Protein AF-A0A6J4NEU4-F1 (afdb_monomer)

Nearest PDB structures (foldseek):
  3juw-assembly1_B  TM=6.033E-01  e=2.379E-01  Bordetella pertussis
  3juw-assembly1_A  TM=6.182E-01  e=2.379E-01  Bordetella pertussis
  3v8h-assembly2_C  TM=3.271E-01  e=5.489E-02  Burkholderia thailandensis E264
  3v8h-assembly1_D  TM=3.197E-01  e=6.203E-02  Burkholderia thailandensis E264
  7of6-assembly1_C  TM=4.669E-01  e=5.710E+00  Homo sapiens

Foldseek 3Di:
DPPVVVVVVVVVVVVVVVVVVPPPVQDKDKDKDFCPPPDPVVVCVVVQWDFDDWDDDVPGGIITMTIHGDDPVVVVVVVVVVVVVVPPPPPPDDPVVVVVQVVVQVVVFVVLQVLLVQLLVVQPDWAWPDWAWGWDDPDPVATETETETETECQPPADDPQNDGDLVSVVVVQLVSLVSSCVSSVFDALDPPDDQKDQDDDRGGAYKYKYWYWYAGPNDIDTSGIIIGDGHHPVPRDD

Secondary structure (DSSP, 8-state):
--SSHHHHHHHHHHHHHHSS------PEEEEEEE--S---HHHHHHTT-EEEEEEEETTEEEEEEEEEE--HHHHHHHHHHHHHHTTS-------HHHHHHHHHHHHHHHHHHHHHHHHHHH--SSEEEEEEEEEEEEETTEEEEEEEEEEE-HHHH-BTTTB--HHHHHHHHHHHHHHHHHHTT-B-SSTT--SEESS----SEEEEEEEEEEEETTEEEEEEEEEEEEB-GGGS--

Sequence (238 aa):
MLKTISVCALILAVFVFTTMAQTAVTHWEYLEVYDNGNTNFNDLGRKGWELAAVISLELNPNRLIFKRPYDAERSRQEAQKTNEQNRQPQIEFVNLDEFEKQSSQKEAEEKAKLRIEQAVKSVKGFSIVSFKPSAWFPNINDRRSGGEIVIDGSKELLKDGNKYRLSEVDKFIRQAANEIYKAAELKPRYANEETFTYHGTGGNGVNIKLSVVVNFKGVVKTLAKGFIQGDWEETQKP

Solvent-accessible surface area (backbone atoms only — not comparable to full-atom values): 13845 Å² total; per-residue (Å²): 142,75,73,71,67,60,55,58,56,52,57,51,52,54,53,59,60,63,66,67,63,61,78,77,69,74,50,67,43,75,47,82,44,70,49,79,85,79,72,67,62,68,60,40,46,74,71,56,41,39,85,72,46,77,48,80,45,102,89,52,65,40,37,36,33,28,34,32,79,62,48,75,66,58,54,51,52,52,53,50,52,50,54,60,64,66,60,57,76,81,77,77,80,75,58,60,72,59,50,51,52,51,50,54,46,51,52,50,33,52,52,51,24,51,50,48,50,52,13,56,69,67,49,75,98,64,49,71,75,47,75,47,67,38,51,52,59,91,44,96,90,44,42,31,34,36,29,43,39,34,31,52,39,36,86,82,48,42,45,97,68,89,39,70,54,70,74,56,51,53,52,50,54,52,51,52,42,52,46,40,40,58,53,52,57,50,37,64,85,45,102,85,53,66,60,59,36,74,75,74,77,95,62,71,34,36,46,32,38,41,34,37,28,34,63,55,96,86,47,77,43,77,78,48,62,31,29,33,51,26,28,48,75,92,70,60,78,132

Mean predicted aligned error: 16.13 Å

pLDDT: mean 81.45, std 17.51, range [35.5, 98.25]

Radius of gyration: 41.93 Å; Cα contacts (8 Å, |Δi|>4): 312; chains: 1; bounding box: 55×88×121 Å

Structure (mmCIF, N/CA/C/O backbone):
data_AF-A0A6J4NEU4-F1
#
_entry.id   AF-A0A6J4NEU4-F1
#
loop_
_atom_site.group_PDB
_atom_site.id
_atom_site.type_symbol
_atom_site.label_atom_id
_atom_site.label_alt_id
_atom_site.label_comp_id
_atom_site.label_asym_id
_atom_site.label_entity_id
_atom_site.label_seq_id
_atom_site.pdbx_PDB_ins_code
_atom_site.Cartn_x
_atom_site.Cartn_y
_atom_site.Cartn_z
_atom_site.occupancy
_atom_site.B_iso_or_equiv
_atom_site.auth_seq_id
_atom_site.auth_comp_id
_atom_site.auth_asym_id
_atom_site.auth_atom_id
_atom_site.pdbx_PDB_model_num
ATOM 1 N N . MET A 1 1 ? 19.662 -64.632 -95.397 1.00 51.09 1 MET A N 1
ATOM 2 C CA . MET A 1 1 ? 18.832 -64.154 -94.268 1.00 51.09 1 MET A CA 1
ATOM 3 C C . MET A 1 1 ? 19.685 -63.689 -93.074 1.00 51.09 1 MET A C 1
ATOM 5 O O . MET A 1 1 ? 19.407 -64.068 -91.950 1.00 51.09 1 MET A O 1
ATOM 9 N N . LEU A 1 2 ? 20.718 -62.858 -93.283 1.00 46.44 2 LEU A N 1
ATOM 10 C CA . LEU A 1 2 ? 21.515 -62.282 -92.176 1.00 46.44 2 LEU A CA 1
ATOM 11 C C . LEU A 1 2 ? 21.560 -60.740 -92.192 1.00 46.44 2 LEU A C 1
ATOM 13 O O . LEU A 1 2 ? 22.076 -60.132 -91.266 1.00 46.44 2 LEU A O 1
ATOM 17 N N . LYS A 1 3 ? 21.004 -60.091 -93.228 1.00 43.78 3 LYS A N 1
ATOM 18 C CA . LYS A 1 3 ? 21.043 -58.625 -93.391 1.00 43.78 3 LYS A CA 1
ATOM 19 C C . LYS A 1 3 ? 19.797 -57.896 -92.872 1.00 43.78 3 LYS A C 1
ATOM 21 O O . LYS A 1 3 ? 19.866 -56.701 -92.625 1.00 43.78 3 LYS A O 1
ATOM 26 N N . THR A 1 4 ? 18.684 -58.592 -92.649 1.00 45.62 4 THR A N 1
ATOM 27 C CA . THR A 1 4 ? 17.421 -57.982 -92.192 1.00 45.62 4 THR A CA 1
ATOM 28 C C . THR A 1 4 ? 17.297 -57.868 -90.670 1.00 45.62 4 THR A C 1
ATOM 30 O O . THR A 1 4 ? 16.596 -56.986 -90.192 1.00 45.62 4 THR A O 1
ATOM 33 N N . ILE A 1 5 ? 18.030 -58.673 -89.892 1.00 47.75 5 ILE A N 1
ATOM 34 C CA . ILE A 1 5 ? 18.018 -58.594 -88.416 1.00 47.75 5 ILE A CA 1
ATOM 35 C C . ILE A 1 5 ? 18.867 -57.409 -87.912 1.00 47.75 5 ILE A C 1
ATOM 37 O O . ILE A 1 5 ? 18.577 -56.825 -86.871 1.00 47.75 5 ILE A O 1
ATOM 41 N N . SER A 1 6 ? 19.862 -56.972 -88.693 1.00 42.69 6 SER A N 1
ATOM 42 C CA . SER A 1 6 ? 20.760 -55.875 -88.309 1.00 42.69 6 SER A CA 1
ATOM 43 C C . SER A 1 6 ? 20.110 -54.485 -88.356 1.00 42.69 6 SER A C 1
ATOM 45 O O . SER A 1 6 ? 20.585 -53.578 -87.678 1.00 42.69 6 SER A O 1
ATOM 47 N N . VAL A 1 7 ? 19.038 -54.294 -89.133 1.00 45.94 7 VAL A N 1
ATOM 48 C CA . VAL A 1 7 ? 18.394 -52.977 -89.301 1.00 45.94 7 VAL A CA 1
ATOM 49 C C . VAL A 1 7 ? 17.356 -52.716 -88.202 1.00 45.94 7 VAL A C 1
ATOM 51 O O . VAL A 1 7 ? 17.264 -51.597 -87.703 1.00 45.94 7 VAL A O 1
ATOM 54 N N . CYS A 1 8 ? 16.645 -53.746 -87.728 1.00 40.66 8 CYS A N 1
ATOM 55 C CA . CYS A 1 8 ? 15.710 -53.601 -86.605 1.00 40.66 8 CYS A CA 1
ATOM 56 C C . CYS A 1 8 ? 16.418 -53.350 -85.262 1.00 40.66 8 CYS A C 1
ATOM 58 O O . CYS A 1 8 ? 15.898 -52.598 -84.441 1.00 40.66 8 CYS A O 1
ATOM 60 N N . ALA A 1 9 ? 17.622 -53.899 -85.052 1.00 44.97 9 ALA A N 1
ATOM 61 C CA . ALA A 1 9 ? 18.418 -53.621 -83.852 1.00 44.97 9 ALA A CA 1
ATOM 62 C C . ALA A 1 9 ? 18.951 -52.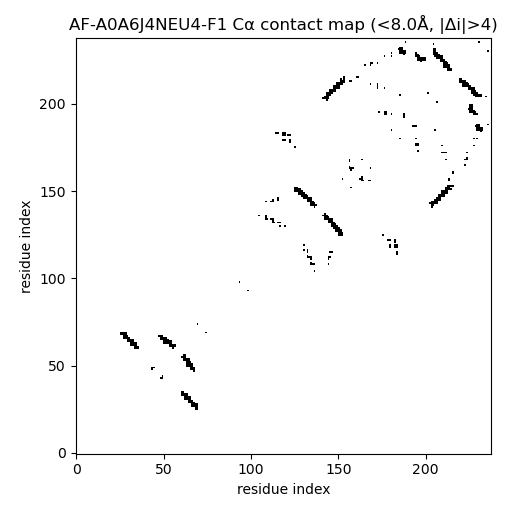174 -83.814 1.00 44.97 9 ALA A C 1
ATOM 64 O O . ALA A 1 9 ? 19.022 -51.570 -82.745 1.00 44.97 9 ALA A O 1
ATOM 65 N N . LEU A 1 10 ? 19.266 -51.586 -84.975 1.00 39.50 10 LEU A N 1
ATOM 66 C CA . LEU A 1 10 ? 19.755 -50.207 -85.058 1.00 39.50 10 LEU A CA 1
ATOM 67 C C . LEU A 1 10 ? 18.630 -49.179 -84.835 1.00 39.50 10 LEU A C 1
ATOM 69 O O . LEU A 1 10 ? 18.848 -48.160 -84.186 1.00 39.50 10 LEU A O 1
ATOM 73 N N . ILE A 1 11 ? 17.411 -49.463 -85.307 1.00 43.00 11 ILE A N 1
ATOM 74 C CA . ILE A 1 11 ? 16.250 -48.577 -85.111 1.00 43.00 11 ILE A CA 1
ATOM 75 C C . ILE A 1 11 ? 15.768 -48.608 -83.649 1.00 43.00 11 ILE A C 1
ATOM 77 O O . ILE A 1 11 ? 15.406 -47.562 -83.111 1.00 43.00 11 ILE A O 1
ATOM 81 N N . LEU A 1 12 ? 15.853 -49.757 -82.960 1.00 37.16 12 LEU A N 1
ATOM 82 C CA . LEU A 1 12 ? 15.580 -49.818 -81.517 1.00 37.16 12 LEU A CA 1
ATOM 83 C C . LEU A 1 12 ? 16.661 -49.107 -80.682 1.00 37.16 12 LEU A C 1
ATOM 85 O O . LEU A 1 12 ? 16.327 -48.437 -79.709 1.00 37.16 12 LEU A O 1
ATOM 89 N N . ALA A 1 13 ? 17.939 -49.182 -81.072 1.00 39.44 13 ALA A N 1
ATOM 90 C CA . ALA A 1 13 ? 19.018 -48.480 -80.370 1.00 39.44 13 ALA A CA 1
ATOM 91 C C . ALA A 1 13 ? 18.898 -46.948 -80.482 1.00 39.44 13 ALA A C 1
ATOM 93 O O . ALA A 1 13 ? 19.148 -46.241 -79.508 1.00 39.44 13 ALA A O 1
ATOM 94 N N . VAL A 1 14 ? 18.439 -46.422 -81.624 1.00 41.19 14 VAL A N 1
ATOM 95 C CA . VAL A 1 14 ? 18.195 -44.977 -81.791 1.00 41.19 14 VAL A CA 1
ATOM 96 C C . VAL A 1 14 ? 16.969 -44.508 -80.989 1.00 41.19 14 VAL A C 1
ATOM 98 O O . VAL A 1 14 ? 16.981 -43.396 -80.460 1.00 41.19 14 VAL A O 1
ATOM 101 N N . PHE A 1 15 ? 15.947 -45.353 -80.799 1.00 35.50 15 PHE A N 1
ATOM 102 C CA . PHE A 1 15 ? 14.778 -45.011 -79.972 1.00 35.50 15 PHE A CA 1
ATOM 103 C C . PHE A 1 15 ? 15.042 -45.093 -78.458 1.00 35.50 15 PHE A C 1
ATOM 105 O O . PHE A 1 15 ? 14.491 -44.301 -77.692 1.00 35.50 15 PHE A O 1
ATOM 112 N N . VAL A 1 16 ? 15.928 -45.991 -78.012 1.00 38.16 16 VAL A N 1
ATOM 113 C CA . VAL A 1 16 ? 16.343 -46.066 -76.598 1.00 38.16 16 VAL A CA 1
ATOM 114 C C . VAL A 1 16 ? 17.326 -44.940 -76.236 1.00 38.16 16 VAL A C 1
ATOM 116 O O . VAL A 1 16 ? 17.288 -44.442 -75.114 1.00 38.16 16 VAL A O 1
ATOM 119 N N . PHE A 1 17 ? 18.132 -44.440 -77.183 1.00 37.28 17 PHE A N 1
ATOM 120 C CA . PHE A 1 17 ? 19.000 -43.279 -76.931 1.00 37.28 17 PHE A CA 1
ATOM 121 C C . PHE A 1 17 ? 18.296 -41.920 -77.037 1.00 37.28 17 PHE A C 1
ATOM 123 O O . PHE A 1 17 ? 18.752 -40.957 -76.427 1.00 37.28 17 PHE A O 1
ATOM 130 N N . THR A 1 18 ? 17.168 -41.816 -77.745 1.00 37.91 18 THR A N 1
ATOM 131 C CA . THR A 1 18 ? 16.397 -40.557 -77.816 1.00 37.91 18 THR A CA 1
ATOM 132 C C . THR A 1 18 ? 15.363 -40.401 -76.699 1.00 37.91 18 THR A C 1
ATOM 134 O O . THR A 1 18 ? 14.914 -39.288 -76.447 1.00 37.91 18 THR A O 1
ATOM 137 N N . THR A 1 19 ? 15.045 -41.466 -75.955 1.00 40.62 19 THR A N 1
ATOM 138 C CA . THR A 1 19 ? 14.155 -41.405 -74.775 1.00 40.62 19 THR A CA 1
ATOM 139 C C . THR A 1 19 ? 14.890 -41.292 -73.431 1.00 40.62 19 THR A C 1
ATOM 141 O O . THR A 1 19 ? 14.251 -41.044 -72.412 1.00 40.62 19 THR A O 1
ATOM 144 N N . MET A 1 20 ? 16.230 -41.364 -73.423 1.00 38.50 20 MET A N 1
ATOM 145 C CA . MET A 1 20 ? 17.082 -41.000 -72.274 1.00 38.50 20 MET A CA 1
ATOM 146 C C . MET A 1 20 ? 17.772 -39.635 -72.412 1.00 38.50 20 MET A C 1
ATOM 148 O O . MET A 1 20 ? 18.585 -39.266 -71.572 1.00 38.50 20 MET A O 1
ATOM 152 N N . ALA A 1 21 ? 17.366 -38.814 -73.382 1.00 40.53 21 ALA A N 1
ATOM 153 C CA . ALA A 1 21 ? 17.381 -37.366 -73.201 1.00 40.53 21 ALA A CA 1
ATOM 154 C C . ALA A 1 21 ? 16.133 -36.986 -72.388 1.00 40.53 21 ALA A C 1
ATOM 156 O O . ALA A 1 21 ? 15.274 -36.229 -72.838 1.00 40.53 21 ALA A O 1
ATOM 157 N N . GLN A 1 22 ? 16.014 -37.566 -71.184 1.00 42.59 22 GLN A N 1
ATOM 158 C CA . GLN A 1 22 ? 15.230 -36.945 -70.131 1.00 42.59 22 GLN A CA 1
ATOM 159 C C . GLN A 1 22 ? 15.687 -35.502 -70.114 1.00 42.59 22 GLN A C 1
ATOM 161 O O . GLN A 1 22 ? 16.876 -35.219 -69.970 1.00 42.59 22 GLN A O 1
ATOM 166 N N . THR A 1 23 ? 14.733 -34.618 -70.357 1.00 44.66 23 THR A N 1
ATOM 167 C CA . THR A 1 23 ? 14.837 -33.200 -70.102 1.00 44.66 23 THR A CA 1
ATOM 168 C C . THR A 1 23 ? 15.553 -33.025 -68.768 1.00 44.66 23 THR A C 1
ATOM 170 O O . THR A 1 23 ? 14.930 -33.097 -67.708 1.00 44.66 23 THR A O 1
ATOM 173 N N . ALA A 1 24 ? 16.864 -32.790 -68.809 1.00 47.44 24 ALA A N 1
ATOM 174 C CA . ALA A 1 24 ? 17.530 -32.009 -67.797 1.00 47.44 24 ALA A CA 1
ATOM 175 C C . ALA A 1 24 ? 16.904 -30.630 -67.970 1.00 47.44 24 ALA A C 1
ATOM 177 O O . ALA A 1 24 ? 17.435 -29.767 -68.663 1.00 47.44 24 ALA A O 1
ATOM 178 N N . VAL A 1 25 ? 15.679 -30.476 -67.456 1.00 51.19 25 VAL A N 1
ATOM 179 C CA . VAL A 1 25 ? 15.089 -29.175 -67.228 1.00 51.19 25 VAL A CA 1
ATOM 180 C C . VAL A 1 25 ? 16.091 -28.570 -66.275 1.00 51.19 25 VAL A C 1
ATOM 182 O O . VAL A 1 25 ? 16.118 -28.927 -65.101 1.00 51.19 25 VAL A O 1
ATOM 185 N N . THR A 1 26 ? 17.000 -27.762 -66.809 1.00 59.53 26 THR A N 1
ATOM 186 C CA . THR A 1 26 ? 17.920 -26.978 -66.010 1.00 59.53 26 THR A CA 1
ATOM 187 C C . THR A 1 26 ? 17.004 -26.103 -65.180 1.00 59.53 26 THR A C 1
ATOM 189 O O . THR A 1 26 ? 16.414 -25.145 -65.674 1.00 59.53 26 THR A O 1
ATOM 192 N N . HIS A 1 27 ? 16.734 -26.536 -63.953 1.00 74.56 27 HIS A N 1
ATOM 193 C CA . HIS A 1 27 ? 16.009 -25.724 -63.003 1.00 74.56 27 HIS A CA 1
ATOM 194 C C . HIS A 1 27 ? 16.922 -24.529 -62.760 1.00 74.56 27 HIS A C 1
ATOM 196 O O . HIS A 1 27 ? 18.110 -24.698 -62.494 1.00 74.56 27 HIS A O 1
ATOM 202 N N . TRP A 1 28 ? 16.407 -23.330 -62.991 1.00 83.69 28 TRP A N 1
ATOM 203 C CA . TRP A 1 28 ? 17.140 -22.099 -62.744 1.00 83.69 28 TRP A CA 1
ATOM 204 C C . TRP A 1 28 ? 16.720 -21.576 -61.381 1.00 83.69 28 TRP A C 1
ATOM 206 O O . TRP A 1 28 ? 15.533 -21.561 -61.055 1.00 83.69 28 TRP A O 1
ATOM 216 N N . GLU A 1 29 ? 17.692 -21.134 -60.597 1.00 83.69 29 GLU A N 1
ATOM 217 C CA . GLU A 1 29 ? 17.419 -20.259 -59.463 1.00 83.69 29 GLU A CA 1
ATOM 218 C C . GLU A 1 29 ? 17.439 -18.820 -59.942 1.00 83.69 29 GLU A C 1
ATOM 220 O O . GLU A 1 29 ? 18.257 -18.463 -60.794 1.00 83.69 29 GLU A O 1
ATOM 225 N N . TYR A 1 30 ? 16.566 -18.000 -59.365 1.00 85.31 30 TYR A N 1
ATOM 226 C CA . TYR A 1 30 ? 16.495 -16.573 -59.634 1.00 85.31 30 TYR A CA 1
ATOM 227 C C . TYR A 1 30 ? 16.754 -15.798 -58.349 1.00 85.31 30 TYR A C 1
ATOM 229 O O . TYR A 1 30 ? 16.228 -16.144 -57.291 1.00 85.31 30 TYR A O 1
ATOM 237 N N . LEU A 1 31 ? 17.552 -14.742 -58.459 1.00 84.25 31 LEU A N 1
ATOM 238 C CA . LEU A 1 31 ? 17.819 -13.799 -57.384 1.00 84.25 31 LEU A CA 1
ATOM 239 C C . LEU A 1 31 ? 17.456 -12.402 -57.865 1.00 84.25 31 LEU A C 1
ATOM 241 O O . LEU A 1 31 ? 17.907 -11.954 -58.918 1.00 84.25 31 LEU A O 1
ATOM 245 N N . GLU A 1 32 ? 16.648 -11.716 -57.073 1.00 85.88 32 GLU A N 1
ATOM 246 C CA . GLU A 1 32 ? 16.273 -10.333 -57.311 1.00 85.88 32 GLU A CA 1
ATOM 247 C C . GLU A 1 32 ? 17.099 -9.420 -56.410 1.00 85.88 32 GLU A C 1
ATOM 249 O O . GLU A 1 32 ? 17.145 -9.609 -55.195 1.00 85.88 32 GLU A O 1
ATOM 254 N N . VAL A 1 33 ? 17.760 -8.436 -57.014 1.00 83.06 33 VAL A N 1
ATOM 255 C CA . VAL A 1 33 ? 18.589 -7.459 -56.311 1.00 83.06 33 VAL A CA 1
ATOM 256 C C . VAL A 1 33 ? 18.151 -6.057 -56.713 1.00 83.06 33 VAL A C 1
ATOM 258 O O . VAL A 1 33 ? 17.969 -5.772 -57.895 1.00 83.06 33 VAL A O 1
ATOM 261 N N . TYR A 1 34 ? 17.996 -5.177 -55.730 1.00 83.06 34 TYR A N 1
ATOM 262 C CA . TYR A 1 34 ? 17.725 -3.761 -55.954 1.00 83.06 34 TYR A CA 1
ATOM 263 C C . TYR A 1 34 ? 19.046 -3.003 -55.912 1.00 83.06 34 TYR A C 1
ATOM 265 O O . TYR A 1 34 ? 19.719 -2.994 -54.881 1.00 83.06 34 TYR A O 1
ATOM 273 N N . ASP A 1 35 ? 19.431 -2.388 -57.029 1.00 78.19 35 ASP A N 1
ATOM 274 C CA . ASP A 1 35 ? 20.669 -1.621 -57.089 1.00 78.19 35 ASP A CA 1
ATOM 275 C C . ASP A 1 35 ? 20.496 -0.265 -56.399 1.00 78.19 35 ASP A C 1
ATOM 277 O O . ASP A 1 35 ? 19.906 0.668 -56.940 1.00 78.19 35 ASP A O 1
ATOM 281 N N . ASN A 1 36 ? 21.009 -0.175 -55.175 1.00 74.94 36 ASN A N 1
ATOM 282 C CA . ASN A 1 36 ? 21.060 1.047 -54.380 1.00 74.94 36 ASN A CA 1
ATOM 283 C C . ASN A 1 36 ? 22.432 1.752 -54.446 1.00 74.94 36 ASN A C 1
ATOM 285 O O . ASN A 1 36 ? 22.705 2.612 -53.610 1.00 74.94 36 ASN A O 1
ATOM 289 N N . GLY A 1 37 ? 23.308 1.376 -55.389 1.00 67.94 37 GLY A N 1
ATOM 290 C CA . GLY A 1 37 ? 24.645 1.957 -55.561 1.00 67.94 37 GLY A CA 1
ATOM 291 C C . GLY A 1 37 ? 25.751 1.346 -54.688 1.00 67.94 37 GLY A C 1
ATOM 292 O O . GLY A 1 37 ? 26.916 1.676 -54.887 1.00 67.94 37 GLY A O 1
ATOM 293 N N . ASN A 1 38 ? 25.421 0.428 -53.770 1.00 65.62 38 ASN A N 1
ATOM 294 C CA . ASN A 1 38 ? 26.381 -0.253 -52.882 1.00 65.62 38 ASN A CA 1
ATOM 295 C C . ASN A 1 38 ? 26.478 -1.772 -53.125 1.00 65.62 38 ASN A C 1
ATOM 297 O O . ASN A 1 38 ? 27.068 -2.502 -52.325 1.00 65.62 38 ASN A O 1
ATOM 301 N N . THR A 1 39 ? 25.898 -2.280 -54.214 1.00 68.31 39 THR A N 1
ATOM 302 C CA . THR A 1 39 ? 25.891 -3.722 -54.497 1.00 68.31 39 THR A CA 1
ATOM 303 C C . THR A 1 39 ? 27.221 -4.167 -55.109 1.00 68.31 39 THR A C 1
ATOM 305 O O . THR A 1 39 ? 27.588 -3.746 -56.205 1.00 68.31 39 THR A O 1
ATOM 308 N N . ASN A 1 40 ? 27.945 -5.074 -54.441 1.00 77.81 40 ASN A N 1
ATOM 309 C CA . ASN A 1 40 ? 29.163 -5.672 -54.998 1.00 77.81 40 ASN A CA 1
ATOM 310 C C . ASN A 1 40 ? 28.830 -6.795 -55.999 1.00 77.81 40 ASN A C 1
ATOM 312 O O . ASN A 1 40 ? 28.784 -7.978 -55.653 1.00 77.81 40 ASN A O 1
ATOM 316 N N . PHE A 1 41 ? 28.622 -6.430 -57.264 1.00 78.69 41 PHE A N 1
ATOM 317 C CA . PHE A 1 41 ? 28.288 -7.375 -58.338 1.00 78.69 41 PHE A CA 1
ATOM 318 C C . PHE A 1 41 ? 29.374 -8.426 -58.614 1.00 78.69 41 PHE A C 1
ATOM 320 O O . PHE A 1 41 ? 29.064 -9.521 -59.087 1.00 78.69 41 PHE A O 1
ATOM 327 N N . ASN A 1 42 ? 30.633 -8.145 -58.262 1.00 80.94 42 ASN A N 1
ATOM 328 C CA . ASN A 1 42 ? 31.730 -9.097 -58.448 1.00 80.94 42 ASN A CA 1
ATOM 329 C C . ASN A 1 42 ? 31.542 -10.365 -57.602 1.00 80.94 42 ASN A C 1
ATOM 331 O O . ASN A 1 42 ? 31.916 -11.459 -58.029 1.00 80.94 42 ASN A O 1
ATOM 335 N N . ASP A 1 43 ? 30.923 -10.242 -56.425 1.00 81.88 43 ASP A N 1
ATOM 336 C CA . ASP A 1 43 ? 30.652 -11.391 -55.561 1.00 81.88 43 ASP A CA 1
ATOM 337 C C . ASP A 1 43 ? 29.505 -12.257 -56.095 1.00 81.88 43 ASP A C 1
ATOM 339 O O . ASP A 1 43 ? 29.520 -13.474 -55.906 1.00 81.88 43 ASP A O 1
ATOM 343 N N . LEU A 1 44 ? 28.539 -11.662 -56.803 1.00 83.94 44 LEU A N 1
ATOM 344 C CA . LEU A 1 44 ? 27.470 -12.405 -57.476 1.00 83.94 44 LEU A CA 1
ATOM 345 C C . LEU A 1 44 ? 28.043 -13.252 -58.619 1.00 83.94 44 LEU A C 1
ATOM 347 O O . LEU A 1 44 ? 27.795 -14.458 -58.660 1.00 83.94 44 LEU A O 1
ATOM 351 N N . GLY A 1 45 ? 28.904 -12.666 -59.456 1.00 82.12 45 GLY A N 1
ATOM 352 C CA . GLY A 1 45 ? 29.589 -13.396 -60.528 1.00 82.12 45 GLY A CA 1
ATOM 353 C C . GLY A 1 45 ? 30.454 -14.550 -60.007 1.00 82.12 45 GLY A C 1
ATOM 354 O O . GLY A 1 45 ? 30.373 -15.667 -60.514 1.00 82.12 45 GLY A O 1
ATOM 355 N N . ARG A 1 46 ? 31.213 -14.336 -58.920 1.00 83.44 46 ARG A N 1
ATOM 356 C CA . ARG A 1 46 ? 31.998 -15.404 -58.261 1.00 83.44 46 ARG A CA 1
ATOM 357 C C . ARG A 1 46 ? 31.139 -16.556 -57.736 1.00 83.44 46 ARG A C 1
ATOM 359 O O . ARG A 1 46 ? 31.605 -17.691 -57.695 1.00 83.44 46 ARG A O 1
ATOM 366 N N . LYS A 1 47 ? 29.895 -16.2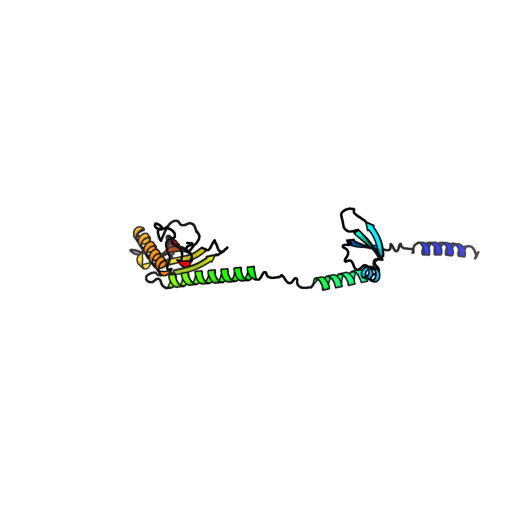78 -57.340 1.00 81.94 47 LYS A N 1
ATOM 367 C CA . LYS A 1 47 ? 28.911 -17.277 -56.881 1.00 81.94 47 LYS A CA 1
ATOM 368 C C . LYS A 1 47 ? 28.133 -17.934 -58.031 1.00 81.94 47 LYS A C 1
ATOM 370 O O . LYS A 1 47 ? 27.205 -18.709 -57.779 1.00 81.94 47 LYS A O 1
ATOM 375 N N . GLY A 1 48 ? 28.518 -17.642 -59.275 1.00 85.56 48 GLY A N 1
ATOM 376 C CA . GLY A 1 48 ? 27.913 -18.189 -60.485 1.00 85.56 48 GLY A CA 1
ATOM 377 C C . GLY A 1 48 ? 26.570 -17.562 -60.848 1.00 85.56 48 GLY A C 1
ATOM 378 O O . GLY A 1 48 ? 25.837 -18.158 -61.628 1.00 85.56 48 GLY A O 1
ATOM 379 N N . TRP A 1 49 ? 26.219 -16.408 -60.270 1.00 89.62 49 TRP A N 1
ATOM 380 C CA . TRP A 1 49 ? 25.038 -15.650 -60.677 1.00 89.62 49 TRP A CA 1
ATOM 381 C C . TRP A 1 49 ? 25.327 -14.870 -61.954 1.00 89.62 49 TRP A C 1
ATOM 383 O O . TRP A 1 49 ? 26.280 -14.095 -62.025 1.00 89.62 49 TRP A O 1
ATOM 393 N N . GLU A 1 50 ? 24.455 -15.034 -62.938 1.00 88.31 50 GLU A N 1
ATOM 394 C CA . GLU A 1 50 ? 24.516 -14.344 -64.220 1.00 88.31 50 GLU A CA 1
ATOM 395 C C . GLU A 1 50 ? 23.365 -13.346 -64.316 1.00 88.31 50 GLU A C 1
ATOM 397 O O . GLU A 1 50 ? 22.221 -13.678 -64.003 1.00 88.31 50 GLU A O 1
ATOM 402 N N . LEU A 1 51 ? 23.645 -12.116 -64.750 1.00 88.00 51 LEU A N 1
ATOM 403 C CA . LEU A 1 51 ? 22.598 -11.119 -64.957 1.00 88.00 51 LEU A CA 1
ATOM 404 C C . LEU A 1 51 ? 21.674 -11.578 -66.094 1.00 88.00 51 LEU A C 1
ATOM 406 O O . LEU A 1 51 ? 22.113 -11.787 -67.223 1.00 88.00 51 LEU A O 1
ATOM 410 N N . ALA A 1 52 ? 20.390 -11.731 -65.789 1.00 88.31 52 ALA A N 1
ATOM 411 C CA . ALA A 1 52 ? 19.363 -12.177 -66.722 1.00 88.31 52 ALA A CA 1
ATOM 412 C C . ALA A 1 52 ? 18.523 -11.016 -67.266 1.00 88.31 52 ALA A C 1
ATOM 414 O O . ALA A 1 52 ? 18.146 -11.041 -68.436 1.00 88.31 52 ALA A O 1
ATOM 415 N N . ALA A 1 53 ? 18.213 -10.019 -66.431 1.00 87.44 53 ALA A N 1
ATOM 416 C CA . ALA A 1 53 ? 17.432 -8.853 -66.834 1.00 87.44 53 ALA A CA 1
ATOM 417 C C . ALA A 1 53 ? 17.709 -7.630 -65.949 1.00 87.44 53 ALA A C 1
ATOM 419 O O . ALA A 1 53 ? 18.021 -7.760 -64.765 1.00 87.44 53 ALA A O 1
ATOM 420 N N . VAL A 1 54 ? 17.522 -6.444 -66.531 1.00 85.00 54 VAL A N 1
ATOM 421 C CA . VAL A 1 54 ? 17.493 -5.153 -65.833 1.00 85.00 54 VAL A CA 1
ATOM 422 C C . VAL A 1 54 ? 16.113 -4.548 -66.049 1.00 85.00 54 VAL A C 1
ATOM 424 O O . VAL A 1 54 ? 15.694 -4.349 -67.186 1.00 85.00 54 VAL A O 1
ATOM 427 N N . ILE A 1 55 ? 15.399 -4.280 -64.962 1.00 83.81 55 ILE A N 1
ATOM 428 C CA . ILE A 1 55 ? 14.095 -3.625 -64.968 1.00 83.81 55 ILE A CA 1
ATOM 429 C C . ILE A 1 55 ? 14.295 -2.233 -64.373 1.00 83.81 55 ILE A C 1
ATOM 431 O O . ILE A 1 55 ? 14.421 -2.073 -63.156 1.00 83.81 55 ILE A O 1
ATOM 435 N N . SER A 1 56 ? 14.344 -1.230 -65.246 1.00 76.69 56 SER A N 1
ATOM 436 C CA . SER A 1 56 ? 14.393 0.175 -64.847 1.00 76.69 56 SER A CA 1
ATOM 437 C C . SER A 1 56 ? 12.982 0.695 -64.612 1.00 76.69 56 SER A C 1
ATOM 439 O O . SER A 1 56 ? 12.118 0.601 -65.483 1.00 76.69 56 SER A O 1
ATOM 441 N N . LEU A 1 57 ? 12.752 1.239 -63.422 1.00 71.81 57 LEU A N 1
ATOM 442 C CA . LEU A 1 57 ? 11.517 1.920 -63.058 1.00 71.81 57 LEU A CA 1
ATOM 443 C C . LEU A 1 57 ? 11.865 3.399 -62.883 1.00 71.81 57 LEU A C 1
ATOM 445 O O . LEU A 1 57 ? 12.755 3.712 -62.101 1.00 71.81 57 LEU A O 1
ATOM 449 N N . GLU A 1 58 ? 11.175 4.303 -63.586 1.00 59.88 58 GLU A N 1
ATOM 450 C CA . GLU A 1 58 ? 11.499 5.747 -63.654 1.00 59.88 58 GLU A CA 1
ATOM 451 C C . GLU A 1 58 ? 11.605 6.454 -62.286 1.00 59.88 58 GLU A C 1
ATOM 453 O O . GLU A 1 58 ? 12.157 7.547 -62.199 1.00 59.88 58 GLU A O 1
ATOM 458 N N . LEU A 1 59 ? 11.100 5.835 -61.213 1.00 60.59 59 LEU A N 1
ATOM 459 C CA . LEU A 1 59 ? 11.047 6.396 -59.861 1.00 60.59 59 LEU A CA 1
ATOM 460 C C . LEU A 1 59 ? 11.629 5.475 -58.767 1.00 60.59 59 LEU A C 1
ATOM 462 O O . LEU A 1 59 ? 11.478 5.786 -57.590 1.00 60.59 59 LEU A O 1
ATOM 466 N N . ASN A 1 60 ? 12.275 4.352 -59.111 1.00 66.44 60 ASN A N 1
ATOM 467 C CA . ASN A 1 60 ? 12.813 3.387 -58.137 1.00 66.44 60 ASN A CA 1
ATOM 468 C C . ASN A 1 60 ? 14.213 2.880 -58.537 1.00 66.44 60 ASN A C 1
ATOM 470 O O . ASN A 1 60 ? 14.555 2.923 -59.719 1.00 66.44 60 ASN A O 1
ATOM 474 N N . PRO A 1 61 ? 15.026 2.371 -57.584 1.00 75.00 61 PRO A N 1
ATOM 475 C CA . PRO A 1 61 ? 16.297 1.722 -57.905 1.00 75.00 61 PRO A CA 1
ATOM 476 C C . PRO A 1 61 ? 16.104 0.609 -58.941 1.00 75.00 61 PRO A C 1
ATOM 478 O O . PRO A 1 61 ? 15.105 -0.117 -58.904 1.00 75.00 61 PRO A O 1
ATOM 481 N N . ASN A 1 62 ? 17.065 0.477 -59.864 1.00 78.88 62 ASN A N 1
ATOM 482 C CA . ASN A 1 62 ? 17.026 -0.549 -60.903 1.00 78.88 62 ASN A CA 1
ATOM 483 C C . ASN A 1 62 ? 16.888 -1.929 -60.253 1.00 78.88 62 ASN A C 1
ATOM 485 O O . ASN A 1 62 ? 17.673 -2.307 -59.380 1.00 78.88 62 ASN A O 1
ATOM 489 N N . ARG A 1 63 ? 15.898 -2.695 -60.705 1.00 83.88 63 ARG A N 1
ATOM 490 C CA . ARG A 1 63 ? 15.709 -4.079 -60.284 1.00 83.88 63 ARG A CA 1
ATOM 491 C C . ARG A 1 63 ? 16.504 -4.979 -61.220 1.00 83.88 63 ARG A C 1
ATOM 493 O O . ARG A 1 63 ? 16.249 -5.028 -62.421 1.00 83.88 63 ARG A O 1
ATOM 500 N N . LEU A 1 64 ? 17.466 -5.698 -60.663 1.00 85.56 64 LEU A N 1
ATOM 501 C CA . LEU A 1 64 ? 18.345 -6.610 -61.379 1.00 85.56 64 LEU A CA 1
ATOM 502 C C . LEU A 1 64 ? 17.922 -8.044 -61.076 1.00 85.56 64 LEU A C 1
ATOM 504 O O . LEU A 1 64 ? 17.823 -8.443 -59.915 1.00 85.56 64 LEU A O 1
ATOM 508 N N . ILE A 1 65 ? 17.660 -8.819 -62.123 1.00 85.44 65 ILE A N 1
ATOM 509 C CA . ILE A 1 65 ? 17.323 -10.237 -62.010 1.00 85.44 65 ILE A CA 1
ATOM 510 C C . ILE A 1 65 ? 18.551 -11.029 -62.417 1.00 85.44 65 ILE A C 1
ATOM 512 O O . ILE A 1 65 ? 19.005 -10.926 -63.556 1.00 85.44 65 ILE A O 1
ATOM 516 N N . PHE A 1 66 ? 19.057 -11.845 -61.504 1.00 89.56 66 PHE A N 1
ATOM 517 C CA . PHE A 1 66 ? 20.128 -12.795 -61.755 1.00 89.56 66 PHE A CA 1
ATOM 518 C C . PHE A 1 66 ? 19.566 -14.208 -61.843 1.00 89.56 66 PHE A C 1
ATOM 520 O O . PHE A 1 66 ? 18.570 -14.530 -61.195 1.00 89.56 66 PHE A O 1
ATOM 527 N N . LYS A 1 67 ? 20.220 -15.062 -62.627 1.00 90.06 67 LYS A N 1
ATOM 528 C CA . LYS A 1 67 ? 19.916 -16.488 -62.716 1.00 90.06 67 LYS A CA 1
ATOM 529 C C . LYS A 1 67 ? 21.180 -17.329 -62.594 1.00 90.06 67 LYS A C 1
ATOM 531 O O . LYS A 1 67 ? 22.266 -16.863 -62.927 1.00 90.06 67 LYS A O 1
ATOM 536 N N . ARG A 1 68 ? 21.030 -18.577 -62.164 1.00 90.25 68 ARG A N 1
ATOM 537 C CA . ARG A 1 68 ? 22.085 -19.601 -62.234 1.00 90.25 68 ARG A CA 1
ATOM 538 C C . ARG A 1 68 ? 21.485 -21.011 -62.295 1.00 90.25 68 ARG A C 1
ATOM 540 O O . ARG A 1 68 ? 20.327 -21.171 -61.896 1.00 90.25 68 ARG A O 1
ATOM 547 N N . PRO A 1 69 ? 22.227 -22.031 -62.761 1.00 87.12 69 PRO A N 1
ATOM 548 C CA . PRO A 1 69 ? 21.774 -23.415 -62.678 1.00 87.12 69 PRO A CA 1
ATOM 549 C C . PRO A 1 69 ? 21.541 -23.827 -61.219 1.00 87.12 69 PRO A C 1
ATOM 551 O O . PRO A 1 69 ? 22.387 -23.570 -60.361 1.00 87.12 69 PRO A O 1
ATOM 554 N N . TYR A 1 70 ? 20.400 -24.459 -60.949 1.00 81.19 70 TYR A N 1
ATOM 555 C CA . TYR A 1 70 ? 20.054 -24.986 -59.633 1.00 81.19 70 TYR A CA 1
ATOM 556 C C . TYR A 1 70 ? 21.024 -26.093 -59.227 1.00 81.19 70 TYR A C 1
ATOM 558 O O . TYR A 1 70 ? 21.262 -27.040 -59.979 1.00 81.19 70 TYR A O 1
ATOM 566 N N . ASP A 1 71 ? 21.539 -25.987 -58.007 1.00 85.38 71 ASP A N 1
ATOM 567 C CA . ASP A 1 71 ? 22.451 -26.946 -57.397 1.00 85.38 71 ASP A CA 1
ATOM 568 C C . ASP A 1 71 ? 21.973 -27.210 -55.965 1.00 85.38 71 ASP A C 1
ATOM 570 O O . ASP A 1 71 ? 22.165 -26.396 -55.060 1.00 85.38 71 ASP A O 1
ATOM 574 N N . ALA A 1 72 ? 21.315 -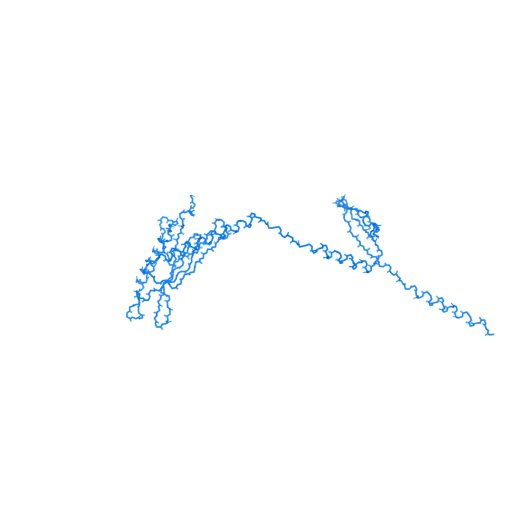28.355 -55.767 1.00 77.25 72 ALA A N 1
ATOM 575 C CA . ALA A 1 72 ? 20.673 -28.701 -54.502 1.00 77.25 72 ALA A CA 1
ATOM 576 C C . ALA A 1 72 ? 21.653 -28.747 -53.317 1.00 77.25 72 ALA A C 1
ATOM 578 O O . ALA A 1 72 ? 21.264 -28.434 -52.189 1.00 77.25 72 ALA A O 1
ATOM 579 N N . GLU A 1 73 ? 22.907 -29.149 -53.543 1.00 82.94 73 GLU A N 1
ATOM 580 C CA . GLU A 1 73 ? 23.915 -29.204 -52.482 1.00 82.94 73 GLU A CA 1
ATOM 581 C C . GLU A 1 73 ? 24.369 -27.801 -52.098 1.00 82.94 73 GLU A C 1
ATOM 583 O O . GLU A 1 73 ? 24.402 -27.459 -50.912 1.00 82.94 73 GLU A O 1
ATOM 588 N N . ARG A 1 74 ? 24.639 -26.957 -53.095 1.00 82.69 74 ARG A N 1
ATOM 589 C CA . ARG A 1 74 ? 25.022 -25.561 -52.877 1.00 82.69 74 ARG A CA 1
ATOM 590 C C . ARG A 1 74 ? 23.927 -24.773 -52.176 1.00 82.69 74 ARG A C 1
ATOM 592 O O . ARG A 1 74 ? 24.222 -24.088 -51.200 1.00 82.69 74 ARG A O 1
ATOM 599 N N . SER A 1 75 ? 22.674 -24.910 -52.602 1.00 76.62 75 SER A N 1
ATOM 600 C CA . SER A 1 75 ? 21.551 -24.197 -51.986 1.00 76.62 75 SER A CA 1
ATOM 601 C C . SER A 1 75 ? 21.337 -24.629 -50.532 1.00 76.62 75 SER A C 1
ATOM 603 O O . SER A 1 75 ? 21.044 -23.790 -49.680 1.00 76.62 75 SER A O 1
ATOM 605 N N . ARG A 1 76 ? 21.578 -25.907 -50.190 1.00 79.12 76 ARG A N 1
ATOM 606 C CA . ARG A 1 76 ? 21.593 -26.366 -48.787 1.00 79.12 76 ARG A CA 1
ATOM 607 C C . ARG A 1 76 ? 22.738 -25.745 -47.985 1.00 79.12 76 ARG A C 1
ATOM 609 O O . ARG A 1 76 ? 22.503 -25.300 -46.864 1.00 79.12 76 ARG A O 1
ATOM 616 N N . GLN A 1 77 ? 23.950 -25.692 -48.538 1.00 82.25 77 GLN A N 1
ATOM 617 C CA . GLN A 1 77 ? 25.109 -25.092 -47.867 1.00 82.25 77 GLN A CA 1
ATOM 618 C C . GLN A 1 77 ? 24.948 -23.578 -47.669 1.00 82.25 77 GLN A C 1
ATOM 620 O O . GLN A 1 77 ? 25.285 -23.054 -46.608 1.00 82.25 77 GLN A O 1
ATOM 625 N N . GLU A 1 78 ? 24.423 -22.866 -48.668 1.00 76.88 78 GLU A N 1
ATOM 626 C CA . GLU A 1 78 ? 24.121 -21.435 -48.573 1.00 76.88 78 GLU A CA 1
ATOM 627 C C . GLU A 1 78 ? 23.027 -21.181 -47.525 1.00 76.88 78 GLU A C 1
ATOM 629 O O . GLU A 1 78 ? 23.229 -20.345 -46.649 1.00 76.88 78 GLU A O 1
ATOM 634 N N . ALA A 1 79 ? 21.941 -21.965 -47.514 1.00 71.31 79 ALA A N 1
ATOM 635 C CA . ALA A 1 79 ? 20.891 -21.859 -46.496 1.00 71.31 79 ALA A CA 1
ATOM 636 C C . ALA A 1 79 ? 21.403 -22.145 -45.071 1.00 71.31 79 ALA A C 1
ATOM 638 O O . ALA A 1 79 ? 20.992 -21.482 -44.118 1.00 71.31 79 ALA A O 1
ATOM 639 N N . GLN A 1 80 ? 22.323 -23.102 -44.907 1.00 73.56 80 GLN A N 1
ATOM 640 C CA . GLN A 1 80 ? 22.976 -23.373 -43.622 1.00 73.56 80 GLN A CA 1
ATOM 641 C C . GLN A 1 80 ? 23.852 -22.200 -43.170 1.00 73.56 80 GLN A C 1
ATOM 643 O O . GLN A 1 80 ? 23.715 -21.754 -42.033 1.00 73.56 80 GLN A O 1
ATOM 648 N N . LYS A 1 81 ? 24.674 -21.640 -44.066 1.00 70.31 81 LYS A N 1
ATOM 649 C CA . LYS A 1 81 ? 25.495 -20.455 -43.770 1.00 70.31 81 LYS A CA 1
ATOM 650 C C . LYS A 1 81 ? 24.642 -19.239 -43.423 1.00 70.31 81 LYS A C 1
ATOM 652 O O . LYS A 1 81 ? 24.972 -18.525 -42.483 1.00 70.31 81 LYS A O 1
ATOM 657 N N . THR A 1 82 ? 23.531 -19.020 -44.124 1.00 60.56 82 THR A N 1
ATOM 658 C CA . THR A 1 82 ? 22.578 -17.950 -43.803 1.00 60.56 82 THR A CA 1
ATOM 659 C C . THR A 1 82 ? 21.922 -18.177 -42.441 1.00 60.56 82 THR A C 1
ATOM 661 O O . THR A 1 82 ? 21.814 -17.238 -41.659 1.00 60.56 82 THR A O 1
ATOM 664 N N . ASN A 1 83 ? 21.551 -19.415 -42.101 1.00 60.88 83 ASN A N 1
ATOM 665 C CA . ASN A 1 83 ? 21.011 -19.744 -40.779 1.00 60.88 83 ASN A CA 1
ATOM 666 C C . ASN A 1 83 ? 22.042 -19.573 -39.653 1.00 60.88 83 ASN A C 1
ATOM 668 O O . ASN A 1 83 ? 21.671 -19.178 -38.553 1.00 60.88 83 ASN A O 1
ATOM 672 N N . GLU A 1 84 ? 23.323 -19.840 -39.902 1.00 59.38 84 GLU A N 1
ATOM 673 C CA . GLU A 1 84 ? 24.402 -19.603 -38.936 1.00 59.38 84 GLU A CA 1
ATOM 674 C C . GLU A 1 84 ? 24.770 -18.119 -38.812 1.00 59.38 84 GLU A C 1
ATOM 676 O O . GLU A 1 84 ? 25.006 -17.641 -37.705 1.00 59.38 84 GLU A O 1
ATOM 681 N N . GLN A 1 85 ? 24.747 -17.356 -39.907 1.00 55.25 85 GLN A N 1
ATOM 682 C CA . GLN A 1 85 ? 24.961 -15.905 -39.881 1.00 55.25 85 GLN A CA 1
ATOM 683 C C . GLN A 1 85 ? 23.791 -15.155 -39.226 1.00 55.25 85 GLN A C 1
ATOM 685 O O . GLN A 1 85 ? 24.019 -14.187 -38.505 1.00 55.25 85 GLN A O 1
ATOM 690 N N . ASN A 1 86 ? 22.557 -15.639 -39.386 1.00 53.28 86 ASN A N 1
ATOM 691 C CA . ASN A 1 86 ? 21.368 -15.095 -38.720 1.00 53.28 86 ASN A CA 1
ATOM 692 C C . ASN A 1 86 ? 21.236 -15.520 -37.243 1.00 53.28 86 ASN A C 1
ATOM 694 O O . ASN A 1 86 ? 20.324 -15.064 -36.560 1.00 53.28 86 ASN A O 1
ATOM 698 N N . ARG A 1 87 ? 22.138 -16.370 -36.728 1.00 52.09 87 ARG A N 1
ATOM 699 C CA . ARG A 1 87 ? 22.245 -16.728 -35.299 1.00 52.09 87 ARG A CA 1
ATOM 700 C C . ARG A 1 87 ? 23.106 -15.755 -34.495 1.00 52.09 87 ARG A C 1
ATOM 702 O O . ARG A 1 87 ? 23.525 -16.090 -33.387 1.00 52.09 87 ARG A O 1
ATOM 709 N N . GLN A 1 88 ? 23.388 -14.557 -35.003 1.00 50.50 88 GLN A N 1
ATOM 710 C CA . GLN A 1 88 ? 23.852 -13.513 -34.098 1.00 50.50 88 GLN A CA 1
ATOM 711 C C . GLN A 1 88 ? 22.712 -13.222 -33.114 1.00 50.50 88 GLN A C 1
ATOM 713 O O . GLN A 1 88 ? 21.596 -12.960 -33.569 1.00 50.50 88 GLN A O 1
ATOM 718 N N . PRO A 1 89 ? 22.933 -13.330 -31.787 1.00 50.97 89 PRO A N 1
ATOM 719 C CA . PRO A 1 89 ? 21.909 -12.947 -30.831 1.00 50.97 89 PRO A CA 1
ATOM 720 C C . PRO A 1 89 ? 21.526 -11.511 -31.172 1.00 50.97 89 PRO A C 1
ATOM 722 O O . PRO A 1 89 ? 22.405 -10.654 -31.266 1.00 50.97 89 PRO A O 1
ATOM 725 N N . GLN A 1 90 ? 20.243 -11.257 -31.430 1.00 48.62 90 GLN A N 1
ATOM 726 C CA . GLN A 1 90 ? 19.762 -9.886 -31.480 1.00 48.62 90 GLN A CA 1
ATOM 727 C C . GLN A 1 90 ? 20.074 -9.295 -30.109 1.00 48.62 90 GLN A C 1
ATOM 729 O O . GLN A 1 90 ? 19.428 -9.628 -29.118 1.00 48.62 90 GLN A O 1
ATOM 734 N N . ILE A 1 91 ? 21.144 -8.506 -30.036 1.00 54.50 91 ILE A N 1
ATOM 735 C CA . ILE A 1 91 ? 21.462 -7.731 -28.850 1.00 54.50 91 ILE A CA 1
ATOM 736 C C . ILE A 1 91 ? 20.384 -6.658 -28.826 1.00 54.50 91 ILE A C 1
ATOM 738 O O . ILE A 1 91 ? 20.448 -5.682 -29.572 1.00 54.50 91 ILE A O 1
ATOM 742 N N . GLU A 1 92 ? 19.337 -6.900 -28.045 1.00 60.09 92 GLU A N 1
ATOM 743 C CA . GLU A 1 92 ? 18.336 -5.888 -27.760 1.00 60.09 92 GLU A CA 1
ATOM 744 C C . GLU A 1 92 ? 19.058 -4.748 -27.040 1.00 60.09 92 GLU A C 1
ATOM 746 O O . GLU A 1 92 ? 19.566 -4.906 -25.927 1.00 60.09 92 GLU A O 1
ATOM 751 N N . PHE A 1 93 ? 19.200 -3.616 -27.726 1.00 59.75 93 PHE A N 1
ATOM 752 C CA . PHE A 1 93 ? 19.785 -2.429 -27.128 1.00 59.75 93 PHE A CA 1
ATOM 753 C C . PHE A 1 93 ? 18.829 -1.933 -26.047 1.00 59.75 93 PHE A C 1
ATOM 755 O O . PHE A 1 93 ? 17.753 -1.416 -26.341 1.00 59.75 93 PHE A O 1
ATOM 762 N N . VAL A 1 94 ? 19.221 -2.106 -24.787 1.00 72.31 94 VAL A N 1
ATOM 763 C CA . VAL A 1 94 ? 18.486 -1.551 -23.652 1.00 72.31 94 VAL A CA 1
ATOM 764 C C . VAL A 1 94 ? 18.651 -0.037 -23.682 1.00 72.31 94 VAL A C 1
ATOM 766 O O . VAL A 1 94 ? 19.770 0.476 -23.638 1.00 72.31 94 VAL A O 1
ATOM 769 N N . ASN A 1 95 ? 17.536 0.687 -23.734 1.00 80.88 95 ASN A N 1
ATOM 770 C CA . ASN A 1 95 ? 17.547 2.126 -23.527 1.00 80.88 95 ASN A CA 1
ATOM 771 C C . ASN A 1 95 ? 17.900 2.406 -22.055 1.00 80.88 95 ASN A C 1
ATOM 773 O O . ASN A 1 95 ? 17.070 2.213 -21.165 1.00 80.88 95 ASN A O 1
ATOM 777 N N . LEU A 1 96 ? 19.145 2.820 -21.798 1.00 79.44 96 LEU A N 1
ATOM 778 C CA . LEU A 1 96 ? 19.648 3.070 -20.444 1.00 79.44 96 LEU A CA 1
ATOM 779 C C . LEU A 1 96 ? 18.827 4.141 -19.717 1.00 79.44 96 LEU A C 1
ATOM 781 O O . LEU A 1 96 ? 18.530 3.959 -18.542 1.00 79.44 96 LEU A O 1
ATOM 785 N N . ASP A 1 97 ? 18.355 5.176 -20.417 1.00 82.81 97 ASP A N 1
ATOM 786 C CA . ASP A 1 97 ? 17.527 6.226 -19.814 1.00 82.81 97 ASP A CA 1
ATOM 787 C C . ASP A 1 97 ? 16.179 5.677 -19.325 1.00 82.81 97 ASP A C 1
ATOM 789 O O . ASP A 1 97 ? 15.657 6.088 -18.287 1.00 82.81 97 ASP A O 1
ATOM 793 N N . GLU A 1 98 ? 15.573 4.760 -20.081 1.00 82.38 98 GLU A N 1
ATOM 794 C CA . GLU A 1 98 ? 14.324 4.106 -19.679 1.00 82.38 98 GLU A CA 1
ATOM 795 C C . GLU A 1 98 ? 14.553 3.115 -18.542 1.00 82.38 98 GLU A C 1
ATOM 797 O O . GLU A 1 98 ? 13.760 3.078 -17.598 1.00 82.38 98 GLU A O 1
ATOM 802 N N . PHE A 1 99 ? 15.649 2.358 -18.594 1.00 82.38 99 PHE A N 1
ATOM 803 C CA . PHE A 1 99 ? 16.034 1.439 -17.530 1.00 82.38 99 PHE A CA 1
ATOM 804 C C . PHE A 1 99 ? 16.293 2.179 -16.210 1.00 82.38 99 PHE A C 1
ATOM 806 O O . PHE A 1 99 ? 15.747 1.800 -15.173 1.00 82.38 99 PHE A O 1
ATOM 813 N N . GLU A 1 100 ? 17.056 3.272 -16.244 1.00 85.38 100 GLU A N 1
ATOM 814 C CA . GLU A 1 100 ? 17.330 4.115 -15.079 1.00 85.38 100 GLU A CA 1
ATOM 815 C C . GLU A 1 100 ? 16.043 4.732 -14.525 1.00 85.38 100 GLU A C 1
ATOM 817 O O . GLU A 1 100 ? 15.790 4.637 -13.323 1.00 85.38 100 GLU A O 1
ATOM 822 N N . LYS A 1 101 ? 15.159 5.261 -15.386 1.00 84.12 101 LYS A N 1
ATOM 823 C CA . LYS A 1 101 ? 13.840 5.766 -14.963 1.00 84.12 101 LYS A CA 1
ATOM 824 C C . LYS A 1 101 ? 13.010 4.693 -14.261 1.00 84.12 101 LYS A C 1
ATOM 826 O O . LYS A 1 101 ? 12.432 4.973 -13.211 1.00 84.12 101 LYS A O 1
ATOM 831 N N . GLN A 1 102 ? 12.949 3.480 -14.812 1.00 84.62 102 GLN A N 1
ATOM 832 C CA . GLN A 1 102 ? 12.224 2.366 -14.195 1.00 84.62 102 GLN A CA 1
ATOM 833 C C . GLN A 1 102 ? 12.855 1.944 -12.863 1.00 84.62 102 GLN A C 1
ATOM 835 O O . GLN A 1 102 ? 12.134 1.669 -11.903 1.00 84.62 102 GLN A O 1
ATOM 840 N N . SER A 1 103 ? 14.187 1.915 -12.779 1.00 87.06 103 SER A N 1
ATOM 841 C CA . SER A 1 103 ? 14.907 1.590 -11.547 1.00 87.06 103 SER A CA 1
ATOM 842 C C . SER A 1 103 ? 14.632 2.623 -10.452 1.00 87.06 103 SER A C 1
ATOM 844 O O . SER A 1 103 ? 14.236 2.254 -9.348 1.00 87.06 103 SER A O 1
ATOM 846 N N . SER A 1 104 ? 14.739 3.919 -10.765 1.00 86.75 104 SER A N 1
ATOM 847 C CA . SER A 1 104 ? 14.437 4.997 -9.816 1.00 86.75 104 SER A CA 1
ATOM 848 C C . SER A 1 104 ? 12.971 5.001 -9.374 1.00 86.75 104 SER A C 1
ATOM 850 O O . SER A 1 104 ? 12.676 5.301 -8.218 1.00 86.75 104 SER A O 1
ATOM 852 N N . GLN A 1 105 ? 12.034 4.652 -10.264 1.00 88.44 105 GLN A N 1
ATOM 853 C CA . GLN A 1 105 ? 10.623 4.498 -9.898 1.00 88.44 105 GLN A CA 1
ATOM 854 C C . GLN A 1 105 ? 10.422 3.353 -8.904 1.00 88.44 105 GLN A C 1
ATOM 856 O O . GLN A 1 105 ? 9.784 3.562 -7.874 1.00 88.44 105 GLN A O 1
ATOM 861 N N . LYS A 1 106 ? 11.007 2.177 -9.164 1.00 90.06 106 LYS A N 1
ATOM 862 C CA . LYS A 1 106 ? 10.933 1.027 -8.249 1.00 90.06 106 LYS A CA 1
ATOM 863 C C . LYS A 1 106 ? 11.556 1.333 -6.891 1.00 90.06 106 LYS A C 1
ATOM 865 O O . LYS A 1 106 ? 10.973 1.000 -5.865 1.00 90.06 106 LYS A O 1
ATOM 870 N N . GLU A 1 107 ? 12.705 2.003 -6.867 1.00 91.75 107 GLU A N 1
ATOM 871 C CA . GLU A 1 107 ? 13.339 2.428 -5.616 1.00 91.75 107 GLU A CA 1
ATOM 872 C C . GLU A 1 107 ? 12.429 3.380 -4.824 1.00 91.75 107 GLU A C 1
ATOM 874 O O . GLU A 1 107 ? 12.242 3.214 -3.616 1.00 91.75 107 GLU A O 1
ATOM 879 N N . ALA A 1 108 ? 11.797 4.339 -5.505 1.00 90.50 108 ALA A N 1
ATOM 880 C CA . ALA A 1 108 ? 10.836 5.238 -4.879 1.00 90.50 108 ALA A CA 1
ATOM 881 C C . ALA A 1 108 ? 9.596 4.491 -4.350 1.00 90.50 108 ALA A C 1
ATOM 883 O O . ALA A 1 108 ? 9.114 4.820 -3.263 1.00 90.50 108 ALA A O 1
ATOM 884 N N . GLU A 1 109 ? 9.077 3.499 -5.082 1.00 93.31 109 GLU A N 1
ATOM 885 C CA . GLU A 1 109 ? 7.953 2.660 -4.643 1.00 93.31 109 GLU A CA 1
ATOM 886 C C . GLU A 1 109 ? 8.299 1.877 -3.373 1.00 93.31 109 GLU A C 1
ATOM 888 O O . GLU A 1 109 ? 7.528 1.890 -2.412 1.00 93.31 109 GLU A O 1
ATOM 893 N N . GLU A 1 110 ? 9.465 1.231 -3.336 1.00 94.81 110 GLU A N 1
ATOM 894 C CA . GLU A 1 110 ? 9.923 0.481 -2.163 1.00 94.81 110 GLU A CA 1
ATOM 895 C C . GLU A 1 110 ? 10.153 1.402 -0.961 1.00 94.81 110 GLU A C 1
ATOM 897 O O . GLU A 1 110 ? 9.691 1.111 0.144 1.00 94.81 110 GLU A O 1
ATOM 902 N N . LYS A 1 111 ? 10.760 2.576 -1.173 1.00 94.12 111 LYS A N 1
ATOM 903 C CA . LYS A 1 111 ? 10.910 3.588 -0.121 1.00 94.12 111 LYS A CA 1
ATOM 904 C C . LYS A 1 111 ? 9.555 4.036 0.435 1.00 94.12 111 LYS A C 1
ATOM 906 O O . LYS A 1 111 ? 9.398 4.156 1.652 1.00 94.12 111 LYS A O 1
ATOM 911 N N . ALA A 1 112 ? 8.567 4.254 -0.433 1.00 94.31 112 ALA A N 1
ATOM 912 C CA . ALA A 1 112 ? 7.215 4.627 -0.029 1.00 94.31 112 ALA A CA 1
ATOM 913 C C . ALA A 1 112 ? 6.530 3.514 0.783 1.00 94.31 112 ALA A C 1
ATOM 915 O O . ALA A 1 112 ? 5.947 3.800 1.830 1.00 94.31 112 ALA A O 1
ATOM 916 N N . LYS A 1 113 ? 6.636 2.249 0.351 1.00 96.06 113 LYS A N 1
ATOM 917 C CA . LYS A 1 113 ? 6.111 1.090 1.098 1.00 96.06 113 LYS A CA 1
ATOM 918 C C . LYS A 1 113 ? 6.739 0.992 2.487 1.00 96.06 113 LYS A C 1
ATOM 920 O O . LYS A 1 113 ? 6.007 0.887 3.470 1.00 96.06 113 LYS A O 1
ATOM 925 N N . LEU A 1 114 ? 8.069 1.087 2.571 1.00 96.12 114 LEU A N 1
ATOM 926 C CA . LEU A 1 114 ? 8.812 1.003 3.830 1.00 96.12 114 LEU A CA 1
ATOM 927 C C . LEU A 1 114 ? 8.425 2.117 4.803 1.00 96.12 114 LEU A C 1
ATOM 929 O O . LEU A 1 114 ? 8.238 1.847 5.988 1.00 96.12 114 LEU A O 1
ATOM 933 N N . ARG A 1 115 ? 8.248 3.353 4.320 1.00 95.06 115 ARG A N 1
ATOM 934 C CA . ARG A 1 115 ? 7.824 4.476 5.170 1.00 95.06 115 ARG A CA 1
ATOM 935 C C . ARG A 1 115 ? 6.452 4.227 5.796 1.00 95.06 115 ARG A C 1
ATOM 937 O O . ARG A 1 115 ? 6.289 4.419 6.998 1.00 95.06 115 ARG A O 1
ATOM 944 N N . ILE A 1 116 ? 5.477 3.759 5.011 1.00 95.50 116 ILE A N 1
ATOM 945 C CA . ILE A 1 116 ? 4.136 3.441 5.533 1.00 95.50 116 ILE A CA 1
ATOM 946 C C . ILE A 1 116 ? 4.215 2.257 6.499 1.00 95.50 116 ILE A C 1
ATOM 948 O O . ILE A 1 116 ? 3.589 2.280 7.554 1.00 95.50 116 ILE A O 1
ATOM 952 N N . GLU A 1 117 ? 5.016 1.240 6.189 1.00 96.38 117 GLU A N 1
ATOM 953 C CA . GLU A 1 117 ? 5.211 0.099 7.080 1.00 96.38 117 GLU A CA 1
ATOM 954 C C . GLU A 1 117 ? 5.797 0.503 8.435 1.00 96.38 117 GLU A C 1
ATOM 956 O O . GLU A 1 117 ? 5.312 0.059 9.477 1.00 96.38 117 GLU A O 1
ATOM 961 N N . GLN A 1 118 ? 6.806 1.372 8.439 1.00 96.00 118 GLN A N 1
ATOM 962 C CA . GLN A 1 118 ? 7.394 1.912 9.663 1.00 96.00 118 GLN A CA 1
ATOM 963 C C . GLN A 1 118 ? 6.381 2.739 10.457 1.00 96.00 118 GLN A C 1
ATOM 965 O O . GLN A 1 118 ? 6.253 2.543 11.668 1.00 96.00 118 GLN A O 1
ATOM 970 N N . ALA A 1 119 ? 5.612 3.595 9.780 1.00 94.81 119 ALA A N 1
ATOM 971 C CA . ALA A 1 119 ? 4.551 4.376 10.401 1.00 94.81 119 ALA A CA 1
ATOM 972 C C . ALA A 1 119 ? 3.522 3.472 11.091 1.00 94.81 119 ALA A C 1
ATOM 974 O O . ALA A 1 119 ? 3.275 3.620 12.286 1.00 94.81 119 ALA A O 1
ATOM 975 N N . VAL A 1 120 ? 3.001 2.467 10.382 1.00 95.81 120 VAL A N 1
ATOM 976 C CA . VAL A 1 120 ? 2.020 1.510 10.914 1.00 95.81 120 VAL A CA 1
ATOM 977 C C . VAL A 1 120 ? 2.590 0.707 12.088 1.00 95.81 120 VAL A C 1
ATOM 979 O O . VAL A 1 120 ? 1.895 0.522 13.083 1.00 95.81 120 VAL A O 1
ATOM 982 N N . LYS A 1 121 ? 3.863 0.290 12.035 1.00 95.50 121 LYS A N 1
ATOM 983 C CA . LYS A 1 121 ? 4.537 -0.408 13.151 1.00 95.50 121 LYS A CA 1
ATOM 984 C C . LYS A 1 121 ? 4.754 0.475 14.382 1.00 95.50 121 LYS A C 1
ATOM 986 O O . LYS A 1 121 ? 4.848 -0.048 15.490 1.00 95.50 121 LYS A O 1
ATOM 991 N N . SER A 1 122 ? 4.867 1.790 14.203 1.00 95.44 122 SER A N 1
ATOM 992 C CA . SER A 1 122 ? 5.075 2.731 15.310 1.00 95.44 122 SER A CA 1
ATOM 993 C C . SER A 1 122 ? 3.796 3.043 16.094 1.00 95.44 122 SER A C 1
ATOM 995 O O . SER A 1 122 ? 3.875 3.483 17.245 1.00 95.44 122 SER A O 1
ATOM 997 N N . VAL A 1 123 ? 2.624 2.785 15.502 1.00 95.31 123 VAL A N 1
ATOM 998 C CA . VAL A 1 123 ? 1.322 3.012 16.134 1.00 95.31 123 VAL A CA 1
ATOM 999 C C . VAL A 1 123 ? 1.136 2.041 17.300 1.00 95.31 123 VAL A C 1
ATOM 1001 O O . VAL A 1 123 ? 1.151 0.822 17.141 1.00 95.31 123 VAL A O 1
ATOM 1004 N N . LYS A 1 124 ? 0.933 2.598 18.496 1.00 94.38 124 LYS A N 1
ATOM 1005 C CA . LYS A 1 124 ? 0.683 1.848 19.734 1.00 94.38 124 LYS A CA 1
ATOM 1006 C C . LYS A 1 124 ? -0.794 1.919 20.116 1.00 94.38 124 LYS A C 1
ATOM 1008 O O . LYS A 1 124 ? -1.507 2.827 19.708 1.00 94.38 124 LYS A O 1
ATOM 1013 N N . GLY A 1 125 ? -1.243 0.971 20.938 1.00 93.19 125 GLY A N 1
ATOM 1014 C CA . GLY A 1 125 ? -2.610 0.955 21.478 1.00 93.19 125 GLY A CA 1
ATOM 1015 C C . GLY A 1 125 ? -3.649 0.264 20.592 1.00 93.19 125 GLY A C 1
ATOM 1016 O O . GLY A 1 125 ? -4.794 0.138 21.009 1.00 93.19 125 GLY A O 1
ATOM 1017 N N . PHE A 1 126 ? -3.249 -0.241 19.424 1.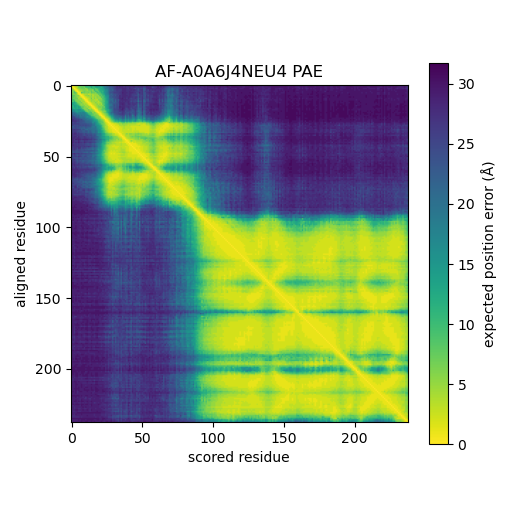00 95.81 126 PHE A N 1
ATOM 1018 C CA . PHE A 1 126 ? -4.106 -1.009 18.524 1.00 95.81 126 PHE A CA 1
ATOM 1019 C C . PHE A 1 126 ? -3.457 -2.352 18.185 1.00 95.81 126 PHE A C 1
ATOM 1021 O O . PHE A 1 126 ? -2.241 -2.439 18.013 1.00 95.81 126 PHE A O 1
ATOM 1028 N N . SER A 1 127 ? -4.270 -3.402 18.081 1.00 96.69 127 SER A N 1
ATOM 1029 C CA . SER A 1 127 ? -3.819 -4.738 17.684 1.00 96.69 127 SER A CA 1
ATOM 1030 C C . SER A 1 127 ? -3.924 -4.884 16.165 1.00 96.69 127 SER A C 1
ATOM 1032 O O . SER A 1 127 ? -5.003 -5.130 15.629 1.00 96.69 127 SER A O 1
ATOM 1034 N N . ILE A 1 128 ? -2.824 -4.675 15.440 1.00 96.50 128 ILE A N 1
ATOM 1035 C CA . ILE A 1 128 ? -2.817 -4.797 13.975 1.00 96.50 128 ILE A CA 1
ATOM 1036 C C . ILE A 1 128 ? -2.718 -6.279 13.594 1.00 96.50 128 ILE A C 1
ATOM 1038 O O . ILE A 1 128 ? -1.710 -6.930 13.852 1.00 96.50 128 ILE A O 1
ATOM 1042 N N . VAL A 1 129 ? -3.764 -6.802 12.952 1.00 95.88 129 VAL A N 1
ATOM 1043 C CA . VAL A 1 129 ? -3.858 -8.206 12.509 1.00 95.88 129 VAL A CA 1
ATOM 1044 C C . VAL A 1 129 ? -3.083 -8.427 11.222 1.00 95.88 129 VAL A C 1
ATOM 1046 O O . VAL A 1 129 ? -2.398 -9.432 11.056 1.00 95.88 129 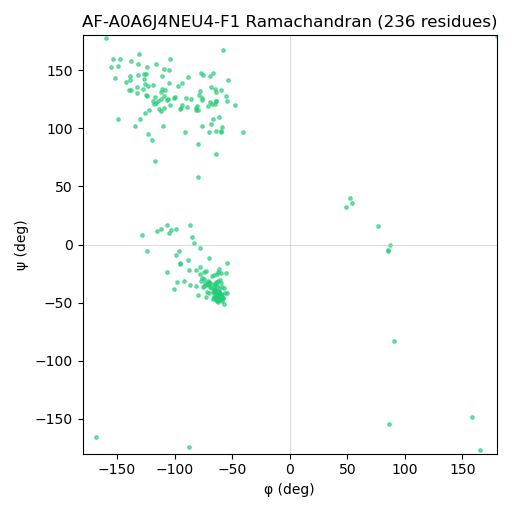VAL A O 1
ATOM 1049 N N . SER A 1 130 ? -3.221 -7.499 10.280 1.00 96.69 130 SER A N 1
ATOM 1050 C CA . SER A 1 130 ? -2.532 -7.577 9.001 1.00 96.69 130 SER A CA 1
ATOM 1051 C C . SER A 1 130 ? -2.294 -6.191 8.442 1.00 96.69 130 SER A C 1
ATOM 1053 O O . SER A 1 130 ? -3.170 -5.327 8.524 1.00 96.69 130 SER A O 1
ATOM 1055 N N . PHE A 1 131 ? -1.146 -6.025 7.801 1.00 96.81 131 PHE A N 1
ATOM 1056 C CA . PHE A 1 131 ? -0.832 -4.852 7.012 1.00 96.81 131 PHE A CA 1
ATOM 1057 C C . PHE A 1 131 ? -0.251 -5.281 5.664 1.00 96.81 131 PHE A C 1
ATOM 1059 O O . PHE A 1 131 ? 0.646 -6.121 5.611 1.00 96.81 131 PHE A O 1
ATOM 1066 N N . LYS A 1 132 ? -0.786 -4.724 4.576 1.00 97.00 132 LYS A N 1
ATOM 1067 C CA . LYS A 1 132 ? -0.317 -4.954 3.206 1.00 97.00 132 LYS A CA 1
ATOM 1068 C C . LYS A 1 132 ? 0.047 -3.610 2.573 1.00 97.00 132 LYS A C 1
ATOM 1070 O O . LYS A 1 132 ? -0.865 -2.941 2.082 1.00 97.00 132 LYS A O 1
ATOM 1075 N N . PRO A 1 133 ? 1.324 -3.186 2.603 1.00 96.12 133 PRO A N 1
ATOM 1076 C CA . PRO A 1 133 ? 1.742 -1.956 1.944 1.00 96.12 133 PRO A CA 1
ATOM 1077 C C . PRO A 1 133 ? 1.620 -2.095 0.426 1.00 96.12 133 PRO A C 1
ATOM 1079 O O . PRO A 1 133 ? 1.835 -3.167 -0.142 1.00 96.12 133 PRO A O 1
ATOM 1082 N N . SER A 1 134 ? 1.311 -0.993 -0.246 1.00 94.56 134 SER A N 1
ATOM 1083 C CA . SER A 1 134 ? 1.261 -0.924 -1.703 1.00 94.56 134 SER A CA 1
ATOM 1084 C C . SER A 1 134 ? 1.791 0.417 -2.184 1.00 94.56 134 SER A C 1
ATOM 1086 O O . SER A 1 134 ? 1.461 1.454 -1.615 1.00 94.56 134 SER A O 1
ATOM 1088 N N . ALA A 1 135 ? 2.560 0.399 -3.264 1.00 94.00 135 ALA A N 1
ATOM 1089 C CA . ALA A 1 135 ? 2.919 1.585 -4.023 1.00 94.00 135 ALA A CA 1
ATOM 1090 C C . ALA A 1 135 ? 2.845 1.238 -5.508 1.00 94.00 135 ALA A C 1
ATOM 1092 O O . ALA A 1 135 ? 3.144 0.104 -5.885 1.00 94.00 135 ALA A O 1
ATOM 1093 N N . TRP A 1 136 ? 2.371 2.187 -6.304 1.00 91.12 136 TRP A N 1
ATOM 1094 C CA . TRP A 1 136 ? 2.215 2.065 -7.743 1.00 91.12 136 TRP A CA 1
ATOM 1095 C C . TRP A 1 136 ? 2.407 3.437 -8.382 1.00 91.12 136 TRP A C 1
ATOM 1097 O O . TRP A 1 136 ? 1.568 4.330 -8.217 1.00 91.12 136 TRP A O 1
ATOM 1107 N N . PHE A 1 137 ? 3.533 3.608 -9.071 1.00 90.12 137 PHE A N 1
ATOM 1108 C CA . PHE A 1 137 ? 3.982 4.858 -9.679 1.00 90.12 137 PHE A CA 1
ATOM 1109 C C . PHE A 1 137 ? 4.070 4.703 -11.206 1.00 90.12 137 PHE A C 1
ATOM 1111 O O . PHE A 1 137 ? 5.170 4.653 -11.756 1.00 90.12 137 PHE A O 1
ATOM 1118 N N . PRO A 1 138 ? 2.932 4.631 -11.929 1.00 82.94 138 PRO A N 1
ATOM 1119 C CA . PRO A 1 138 ? 2.932 4.437 -13.381 1.00 82.94 138 PRO A CA 1
ATOM 1120 C C . PRO A 1 138 ? 3.675 5.542 -14.146 1.00 82.94 138 PRO A C 1
ATOM 1122 O O . PRO A 1 138 ? 4.126 5.315 -15.265 1.00 82.94 138 PRO A O 1
ATOM 1125 N N . ASN A 1 139 ? 3.788 6.748 -13.578 1.00 82.31 139 ASN A N 1
ATOM 1126 C CA . ASN A 1 139 ? 4.642 7.818 -14.090 1.00 82.31 139 ASN A CA 1
ATOM 1127 C C . ASN A 1 139 ? 4.951 8.853 -12.989 1.00 82.31 139 ASN A C 1
ATOM 1129 O O . ASN A 1 139 ? 4.457 8.770 -11.869 1.00 82.31 139 ASN A O 1
ATOM 1133 N N . ILE A 1 140 ? 5.760 9.868 -13.308 1.00 77.56 140 ILE A N 1
ATOM 1134 C CA . ILE A 1 140 ? 6.187 10.889 -12.335 1.00 77.56 140 ILE A CA 1
ATOM 1135 C C . ILE A 1 140 ? 5.038 11.743 -11.767 1.00 77.56 140 ILE A C 1
ATOM 1137 O O . ILE A 1 140 ? 5.167 12.263 -10.662 1.00 77.56 140 ILE A O 1
ATOM 1141 N N . ASN A 1 141 ? 3.928 11.882 -12.496 1.00 79.94 141 ASN A N 1
ATOM 1142 C CA . ASN A 1 141 ? 2.779 12.700 -12.100 1.00 79.94 141 ASN A CA 1
ATOM 1143 C C . ASN A 1 141 ? 1.672 11.904 -11.399 1.00 79.94 141 ASN A C 1
ATOM 1145 O O . ASN A 1 141 ? 0.800 12.508 -10.776 1.00 79.94 141 ASN A O 1
ATOM 1149 N N . ASP A 1 142 ? 1.697 10.578 -11.503 1.00 83.31 142 ASP A N 1
ATOM 1150 C CA . ASP A 1 142 ? 0.735 9.681 -10.875 1.00 83.31 142 ASP A CA 1
ATOM 1151 C C . ASP A 1 142 ? 1.497 8.760 -9.926 1.00 83.31 142 ASP A C 1
ATOM 1153 O O . ASP A 1 142 ? 2.030 7.719 -10.310 1.00 83.31 142 ASP A O 1
ATOM 1157 N N . ARG A 1 143 ? 1.616 9.218 -8.679 1.00 87.81 143 ARG A N 1
ATOM 1158 C CA . ARG A 1 143 ? 2.236 8.469 -7.592 1.00 87.81 143 ARG A CA 1
ATOM 1159 C C . ARG A 1 143 ? 1.163 8.102 -6.587 1.00 87.81 143 ARG A C 1
ATOM 1161 O O . ARG A 1 143 ? 0.588 8.989 -5.954 1.00 87.81 143 ARG A O 1
ATOM 1168 N N . ARG A 1 144 ? 0.902 6.804 -6.443 1.00 91.44 144 ARG A N 1
ATOM 1169 C CA . ARG A 1 144 ? -0.048 6.266 -5.468 1.00 91.44 144 ARG A CA 1
ATOM 1170 C C . ARG A 1 144 ? 0.686 5.349 -4.515 1.00 91.44 144 ARG A C 1
ATOM 1172 O O . ARG A 1 144 ? 1.320 4.388 -4.938 1.00 91.44 144 ARG A O 1
ATOM 1179 N N . SER A 1 145 ? 0.605 5.633 -3.231 1.00 94.06 145 SER A N 1
ATOM 1180 C CA . SER A 1 145 ? 1.142 4.781 -2.173 1.00 94.06 145 SER A CA 1
ATOM 1181 C C . SER A 1 145 ? 0.083 4.581 -1.100 1.00 94.06 145 SER A C 1
ATOM 1183 O O . SER A 1 145 ? -0.944 5.254 -1.084 1.00 94.06 145 SER A O 1
ATOM 1185 N N . GLY A 1 146 ? 0.258 3.589 -0.238 1.00 94.31 146 GLY A N 1
ATOM 1186 C CA . GLY A 1 146 ? -0.783 3.234 0.709 1.00 94.31 146 GLY A CA 1
ATOM 1187 C C . GLY A 1 146 ? -0.662 1.822 1.235 1.00 94.31 146 GLY A C 1
ATOM 1188 O O . GLY A 1 146 ? 0.424 1.251 1.347 1.00 94.31 146 GLY A O 1
ATOM 1189 N N . GLY A 1 147 ? -1.819 1.245 1.519 1.00 95.06 147 GLY A N 1
ATOM 1190 C CA . GLY A 1 147 ? -1.932 -0.153 1.889 1.00 95.06 147 GLY A CA 1
ATOM 1191 C C . GLY A 1 147 ? -3.280 -0.480 2.500 1.00 95.06 147 GLY A C 1
ATOM 1192 O O . GLY A 1 147 ? -4.166 0.367 2.592 1.00 95.06 147 GLY A O 1
ATOM 1193 N N . GLU A 1 148 ? -3.427 -1.724 2.930 1.00 97.06 148 GLU A N 1
ATOM 1194 C CA . GLU A 1 148 ? -4.585 -2.189 3.687 1.00 97.06 148 GLU A CA 1
ATOM 1195 C C . GLU A 1 148 ? -4.157 -2.579 5.100 1.00 97.06 148 GLU A C 1
ATOM 1197 O O . GLU A 1 148 ? -3.271 -3.416 5.272 1.00 97.06 148 GLU A O 1
ATOM 1202 N N . ILE A 1 149 ? -4.788 -1.968 6.101 1.00 97.50 149 ILE A N 1
ATOM 1203 C CA . ILE A 1 149 ? -4.601 -2.247 7.523 1.00 97.50 149 ILE A CA 1
ATOM 1204 C C . ILE A 1 149 ? -5.878 -2.882 8.061 1.00 97.50 149 ILE A C 1
ATOM 1206 O O . ILE A 1 149 ? -6.980 -2.358 7.885 1.00 97.50 149 ILE A O 1
ATOM 1210 N N . VAL A 1 150 ? -5.714 -3.990 8.776 1.00 98.25 150 VAL A N 1
ATOM 1211 C CA . VAL A 1 150 ? -6.780 -4.638 9.536 1.00 98.25 150 VAL A CA 1
ATOM 1212 C C . VAL A 1 150 ? -6.422 -4.583 11.013 1.00 98.25 150 VAL A C 1
ATOM 1214 O O . VAL A 1 150 ? -5.377 -5.093 11.414 1.00 98.25 150 VAL A O 1
ATOM 1217 N N . ILE A 1 151 ? -7.294 -3.975 11.814 1.00 98.06 151 ILE A N 1
ATOM 1218 C CA . ILE A 1 151 ? -7.146 -3.852 13.266 1.00 98.06 151 ILE A CA 1
ATOM 1219 C C . ILE A 1 151 ? -8.154 -4.766 13.952 1.00 98.06 151 ILE A C 1
ATOM 1221 O O . ILE A 1 151 ? -9.338 -4.755 13.611 1.00 98.06 151 ILE A O 1
ATOM 1225 N N . ASP A 1 152 ? -7.689 -5.522 14.938 1.00 97.94 152 ASP A N 1
ATOM 1226 C CA . ASP A 1 152 ? -8.532 -6.254 15.870 1.00 97.94 152 ASP A CA 1
ATOM 1227 C C . ASP A 1 152 ? -9.020 -5.310 16.970 1.00 97.94 152 ASP A C 1
ATOM 1229 O O . ASP A 1 152 ? -8.227 -4.780 17.747 1.00 97.94 152 ASP A O 1
ATOM 1233 N N . GLY A 1 153 ? -10.332 -5.095 17.013 1.00 97.56 153 GLY A N 1
ATOM 1234 C CA . GLY A 1 153 ? -11.012 -4.348 18.067 1.00 97.56 153 GLY A CA 1
ATOM 1235 C C . GLY A 1 153 ? -11.800 -5.245 19.020 1.00 97.56 153 GLY A C 1
ATOM 1236 O O . GLY A 1 153 ? -12.702 -4.754 19.694 1.00 97.56 153 GLY A O 1
ATOM 1237 N N . SER A 1 154 ? -11.549 -6.560 19.049 1.00 96.81 154 SER A N 1
ATOM 1238 C CA . SER A 1 154 ? -12.335 -7.509 19.855 1.00 96.81 154 SER A CA 1
ATOM 1239 C C . SER A 1 154 ? -12.356 -7.141 21.331 1.00 96.81 154 SER A C 1
ATOM 1241 O O . SER A 1 154 ? -13.403 -7.224 21.963 1.00 96.81 154 SER A O 1
ATOM 1243 N N . LYS A 1 155 ? -11.216 -6.722 21.884 1.00 95.38 155 LYS A N 1
ATOM 1244 C CA . LYS A 1 155 ? -11.089 -6.408 23.309 1.00 95.38 155 LYS A CA 1
ATOM 1245 C C . LYS A 1 155 ? -11.804 -5.104 23.674 1.00 95.38 155 LYS A C 1
ATOM 1247 O O . LYS A 1 155 ? -12.353 -4.997 24.766 1.00 95.38 155 LYS A O 1
ATOM 1252 N N . GLU A 1 156 ? -11.810 -4.133 22.770 1.00 96.56 156 GLU A N 1
ATOM 1253 C CA . GLU A 1 156 ? -12.317 -2.782 23.009 1.00 96.56 156 GLU A CA 1
ATOM 1254 C C . GLU A 1 156 ? -13.799 -2.623 22.636 1.00 96.56 156 GLU A C 1
ATOM 1256 O O . GLU A 1 156 ? -14.507 -1.826 23.252 1.00 96.56 156 GLU A O 1
ATOM 1261 N N . LEU A 1 157 ? -14.280 -3.360 21.629 1.00 96.81 157 LEU A N 1
ATOM 1262 C CA . LEU A 1 157 ? -15.599 -3.143 21.021 1.00 96.81 157 LEU A CA 1
ATOM 1263 C C . LEU A 1 157 ? -16.642 -4.195 21.398 1.00 96.81 157 LEU A C 1
ATOM 1265 O O . LEU A 1 157 ? -17.841 -3.908 21.311 1.00 96.81 157 LEU A O 1
ATOM 1269 N N . LEU A 1 158 ? -16.222 -5.402 21.793 1.00 95.81 158 LEU A N 1
ATOM 1270 C CA . LEU A 1 158 ? -17.153 -6.443 22.213 1.00 95.81 158 LEU A CA 1
ATOM 1271 C C . LEU A 1 158 ? -17.586 -6.236 23.667 1.00 95.81 158 LEU A C 1
ATOM 1273 O O . LEU A 1 158 ? -16.797 -6.322 24.605 1.00 95.81 158 LEU A O 1
ATOM 1277 N N . LYS A 1 159 ? -18.884 -6.012 23.848 1.00 91.81 159 LYS A N 1
ATOM 1278 C CA . LYS A 1 159 ? -19.572 -5.919 25.136 1.00 91.81 159 LYS A CA 1
ATOM 1279 C C . LYS A 1 159 ? -20.377 -7.178 25.385 1.00 91.81 159 LYS A C 1
ATOM 1281 O O . LYS A 1 159 ? -21.021 -7.696 24.470 1.00 91.81 159 LYS A O 1
ATOM 1286 N N . ASP A 1 160 ? -20.346 -7.657 26.626 1.00 89.25 160 ASP A N 1
ATOM 1287 C CA . ASP A 1 160 ? -21.062 -8.861 27.064 1.00 89.25 160 ASP A CA 1
ATOM 1288 C C . ASP A 1 160 ? -20.842 -10.066 26.120 1.00 89.25 160 ASP A C 1
ATOM 1290 O O . ASP A 1 160 ? -21.737 -10.881 25.892 1.00 89.25 160 ASP A O 1
ATOM 1294 N N . GLY A 1 161 ? -19.658 -10.151 25.504 1.00 84.81 161 GLY A N 1
ATOM 1295 C CA . GLY A 1 161 ? -19.325 -11.164 24.505 1.00 84.81 161 GLY A CA 1
ATOM 1296 C C . GLY A 1 161 ? -19.635 -10.749 23.065 1.00 84.81 161 GLY A C 1
ATOM 1297 O O . GLY A 1 161 ? -18.726 -10.375 22.342 1.00 84.81 161 GLY A O 1
ATOM 1298 N N . ASN A 1 162 ? -20.876 -10.883 22.591 1.00 90.44 162 ASN A N 1
ATOM 1299 C CA . ASN A 1 162 ? -21.191 -10.816 21.150 1.00 90.44 162 ASN A CA 1
ATOM 1300 C C . ASN A 1 162 ? -21.859 -9.514 20.678 1.00 90.44 162 ASN A C 1
ATOM 1302 O O . ASN A 1 162 ? -22.348 -9.456 19.547 1.00 90.44 162 ASN A O 1
ATOM 1306 N N . LYS A 1 163 ? -21.923 -8.483 21.524 1.00 94.56 163 LYS A N 1
ATOM 1307 C CA . LYS A 1 163 ? -22.601 -7.216 21.214 1.00 94.56 163 LYS A CA 1
ATOM 1308 C C . LYS A 1 163 ? -21.576 -6.108 21.009 1.00 94.56 163 LYS A C 1
ATOM 1310 O O . LYS A 1 163 ? -20.516 -6.124 21.612 1.00 94.56 163 LYS A O 1
ATOM 1315 N N . TYR A 1 164 ? -21.904 -5.119 20.186 1.00 96.19 164 TYR A N 1
ATOM 1316 C CA . TYR A 1 164 ? -21.090 -3.918 19.982 1.00 96.19 164 TYR A CA 1
ATOM 1317 C C . TYR A 1 164 ? -22.003 -2.721 19.701 1.00 96.19 164 TYR A C 1
ATOM 1319 O O . TYR A 1 164 ? -23.156 -2.894 19.298 1.00 96.19 164 TYR A O 1
ATOM 1327 N N . ARG A 1 165 ? -21.504 -1.497 19.907 1.00 97.12 165 ARG A N 1
ATOM 1328 C CA . ARG A 1 165 ? -22.223 -0.260 19.560 1.00 97.12 165 ARG A CA 1
ATOM 1329 C C . ARG A 1 165 ? -21.555 0.412 18.370 1.00 97.12 165 ARG A C 1
ATOM 1331 O O . ARG A 1 165 ? -20.364 0.690 18.418 1.00 97.12 165 ARG A O 1
ATOM 1338 N N . LEU A 1 166 ? -22.325 0.738 17.331 1.00 96.12 166 LEU A N 1
ATOM 1339 C CA . LEU A 1 166 ? -21.795 1.385 16.120 1.00 96.12 166 LEU A CA 1
ATOM 1340 C C . LEU A 1 166 ? -21.076 2.708 16.413 1.00 96.12 166 LEU A C 1
ATOM 1342 O O . LEU A 1 166 ? -20.039 2.980 15.822 1.00 96.12 166 LEU A O 1
ATOM 1346 N N . SER A 1 167 ? -21.574 3.496 17.366 1.00 96.50 167 SER A N 1
ATOM 1347 C CA . SER A 1 167 ? -20.932 4.750 17.773 1.00 96.50 167 SER A CA 1
ATOM 1348 C C . SER A 1 167 ? -19.566 4.556 18.439 1.00 96.50 167 SER A C 1
ATOM 1350 O O . SER A 1 167 ? -18.734 5.454 18.392 1.00 96.50 167 SER A O 1
ATOM 1352 N N . GLU A 1 168 ? -19.312 3.403 19.058 1.00 97.50 168 GLU A N 1
ATOM 1353 C CA . GLU A 1 168 ? -18.000 3.072 19.626 1.00 97.50 168 GLU A CA 1
ATOM 1354 C C . GLU A 1 168 ? -17.054 2.553 18.548 1.00 97.50 168 GLU A C 1
ATOM 1356 O O . GLU A 1 168 ? -15.880 2.908 18.557 1.00 97.50 168 GLU A O 1
ATOM 1361 N N . VAL A 1 169 ? -17.580 1.803 17.574 1.00 97.38 169 VAL A N 1
ATOM 1362 C CA . VAL A 1 169 ? -16.826 1.394 16.381 1.00 97.38 169 VAL A CA 1
ATOM 1363 C C . VAL A 1 169 ? -16.354 2.622 15.590 1.00 97.38 169 VAL A C 1
ATOM 1365 O O . VAL A 1 169 ? -15.180 2.681 15.236 1.00 97.38 169 VAL A O 1
ATOM 1368 N N . ASP A 1 170 ? -17.227 3.611 15.353 1.00 96.69 170 ASP A N 1
ATOM 1369 C CA . ASP A 1 170 ? -16.877 4.858 14.647 1.00 96.69 170 ASP A CA 1
ATOM 1370 C C . ASP A 1 170 ? -15.787 5.649 15.387 1.00 96.69 170 ASP A C 1
ATOM 1372 O O . ASP A 1 170 ? -14.784 6.048 14.794 1.00 96.69 170 ASP A O 1
ATOM 1376 N N . LYS A 1 171 ? -15.924 5.805 16.709 1.00 96.94 171 LYS A N 1
ATOM 1377 C CA . LYS A 1 171 ? -14.887 6.448 17.528 1.00 96.94 171 LYS A CA 1
ATOM 1378 C C . LYS A 1 171 ? -13.557 5.704 17.441 1.00 96.94 171 LYS A C 1
ATOM 1380 O O . LYS A 1 171 ? -12.523 6.339 17.251 1.00 96.94 171 LYS A O 1
ATOM 1385 N N . PHE A 1 172 ? -13.586 4.378 17.552 1.00 97.12 172 PHE A N 1
ATOM 1386 C CA . PHE A 1 172 ? -12.389 3.544 17.526 1.00 97.12 172 PHE A CA 1
ATOM 1387 C C . PHE A 1 172 ? -11.667 3.610 16.176 1.00 97.12 172 PHE A C 1
ATOM 1389 O O . PHE A 1 172 ? -10.458 3.838 16.144 1.00 97.12 172 PHE A O 1
ATOM 1396 N N . ILE A 1 173 ? -12.389 3.482 15.054 1.00 96.69 173 ILE A N 1
ATOM 1397 C CA . ILE A 1 173 ? -11.765 3.545 13.725 1.00 96.69 173 ILE A CA 1
ATOM 1398 C C . ILE A 1 173 ? -11.190 4.936 13.435 1.00 96.69 173 ILE A C 1
ATOM 1400 O O . ILE A 1 173 ? -10.093 5.027 12.892 1.00 96.69 173 ILE A O 1
ATOM 1404 N N . ARG A 1 174 ? -11.861 6.018 13.857 1.00 96.44 174 ARG A N 1
ATOM 1405 C CA . ARG A 1 174 ? -11.347 7.390 13.698 1.00 96.44 174 ARG A CA 1
ATOM 1406 C C . ARG A 1 174 ? -10.123 7.660 14.572 1.00 96.44 174 ARG A C 1
ATOM 1408 O O . ARG A 1 174 ? -9.197 8.331 14.126 1.00 96.44 174 ARG A O 1
ATOM 1415 N N . GLN A 1 175 ? -10.085 7.127 15.793 1.00 96.56 175 GLN A N 1
ATOM 1416 C CA . GLN A 1 175 ? -8.897 7.202 16.647 1.00 96.56 175 GLN A CA 1
ATOM 1417 C C . GLN A 1 175 ? -7.711 6.476 16.010 1.00 96.56 175 GLN A C 1
ATOM 1419 O O . GLN A 1 175 ? -6.645 7.072 15.872 1.00 96.56 175 GLN A O 1
ATOM 1424 N N . ALA A 1 176 ? -7.911 5.237 15.554 1.00 96.50 176 ALA A N 1
ATOM 1425 C CA . ALA A 1 176 ? -6.877 4.481 14.854 1.00 96.50 176 ALA A CA 1
ATOM 1426 C C . ALA A 1 176 ? -6.391 5.210 13.594 1.00 96.50 176 ALA A C 1
ATOM 1428 O O . ALA A 1 176 ? -5.187 5.345 13.382 1.00 96.50 176 ALA A O 1
ATOM 1429 N N . ALA A 1 177 ? -7.323 5.731 12.791 1.00 96.50 177 ALA A N 1
ATOM 1430 C CA . ALA A 1 177 ? -7.010 6.496 11.594 1.00 96.50 177 ALA A CA 1
ATOM 1431 C C . ALA A 1 177 ? -6.148 7.725 11.901 1.00 96.50 177 ALA A C 1
ATOM 1433 O O . ALA A 1 177 ? -5.142 7.939 11.233 1.00 96.50 177 ALA A O 1
ATOM 1434 N N . ASN A 1 178 ? -6.490 8.493 12.938 1.00 95.81 178 ASN A N 1
ATOM 1435 C CA . ASN A 1 178 ? -5.726 9.673 13.338 1.00 95.81 178 ASN A CA 1
ATOM 1436 C C . ASN A 1 178 ? -4.312 9.334 13.822 1.00 95.81 178 ASN A C 1
ATOM 1438 O O . ASN A 1 178 ? -3.375 10.067 13.512 1.00 95.81 178 ASN A O 1
ATOM 1442 N N . GLU A 1 179 ? -4.137 8.241 14.563 1.00 96.38 179 GLU A N 1
ATOM 1443 C CA . GLU A 1 179 ? -2.810 7.824 15.026 1.00 96.38 179 GLU A CA 1
ATOM 1444 C C . GLU A 1 179 ? -1.938 7.324 13.867 1.00 96.38 179 GLU A C 1
ATOM 1446 O O . GLU A 1 179 ? -0.781 7.724 13.763 1.00 96.38 179 GLU A O 1
ATOM 1451 N N . ILE A 1 180 ? -2.504 6.546 12.937 1.00 96.00 180 ILE A N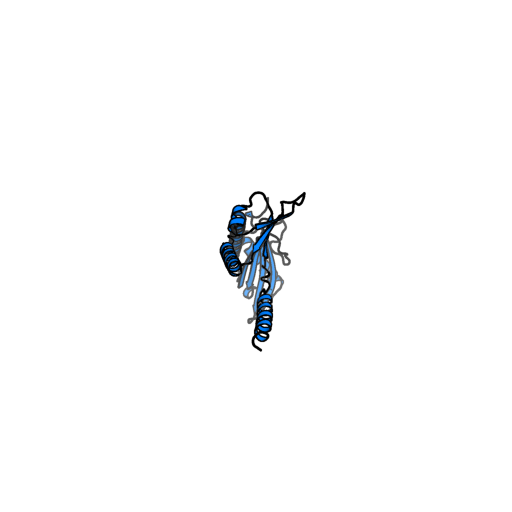 1
ATOM 1452 C CA . ILE A 1 180 ? -1.806 6.130 11.709 1.00 96.00 180 ILE A CA 1
ATOM 1453 C C . ILE A 1 180 ? -1.451 7.346 10.847 1.00 96.00 180 ILE A C 1
ATOM 1455 O O . ILE A 1 180 ? -0.327 7.446 10.363 1.00 96.00 180 ILE A O 1
ATOM 1459 N N . TYR A 1 181 ? -2.384 8.283 10.676 1.00 95.62 181 TYR A N 1
ATOM 1460 C CA . TYR A 1 181 ? -2.186 9.500 9.893 1.00 95.62 181 TYR A CA 1
ATOM 1461 C C . TYR A 1 181 ? -1.020 10.342 10.429 1.00 95.62 181 TYR A C 1
ATOM 1463 O O . TYR A 1 181 ? -0.147 10.755 9.665 1.00 95.62 181 TYR A O 1
ATOM 1471 N N . LYS A 1 182 ? -0.966 10.551 11.753 1.00 95.50 182 LYS A N 1
ATOM 1472 C CA . LYS A 1 182 ? 0.138 11.262 12.415 1.00 95.50 182 LYS A CA 1
ATOM 1473 C C . LYS A 1 182 ? 1.456 10.502 12.297 1.00 95.50 182 LYS A C 1
ATOM 1475 O O . LYS A 1 182 ? 2.467 11.110 11.969 1.00 95.50 182 LYS A O 1
ATOM 1480 N N . ALA A 1 183 ? 1.445 9.192 12.549 1.00 95.88 183 ALA A N 1
ATOM 1481 C CA . ALA A 1 183 ? 2.637 8.350 12.469 1.00 95.88 183 ALA A CA 1
ATOM 1482 C C . ALA A 1 183 ? 3.228 8.296 11.052 1.00 95.88 183 ALA A C 1
ATOM 1484 O O . ALA A 1 183 ? 4.437 8.174 10.888 1.00 95.88 183 ALA A O 1
ATOM 1485 N N . ALA A 1 184 ? 2.377 8.395 10.029 1.00 95.00 184 ALA A N 1
ATOM 1486 C CA . ALA A 1 184 ? 2.780 8.463 8.628 1.00 95.00 184 ALA A CA 1
ATOM 1487 C C . ALA A 1 184 ? 3.163 9.879 8.166 1.00 95.00 184 ALA A C 1
ATOM 1489 O O . ALA A 1 184 ? 3.512 10.045 6.996 1.00 95.00 184 ALA A O 1
ATOM 1490 N N . GLU A 1 185 ? 3.114 10.867 9.070 1.00 95.44 185 GLU A N 1
ATOM 1491 C CA . GLU A 1 185 ? 3.452 12.276 8.829 1.00 95.44 185 GLU A CA 1
ATOM 1492 C C . GLU A 1 185 ? 2.680 12.882 7.651 1.00 95.44 185 GLU A C 1
ATOM 1494 O O . GLU A 1 185 ? 3.203 13.688 6.880 1.00 95.44 185 GLU A O 1
ATOM 1499 N N . LEU A 1 186 ? 1.421 12.471 7.493 1.00 94.06 186 LEU A N 1
ATOM 1500 C CA . LEU A 1 186 ? 0.600 12.917 6.378 1.00 94.06 186 LEU A CA 1
ATOM 1501 C C . LEU A 1 186 ? 0.112 14.352 6.588 1.00 94.06 186 LEU A C 1
ATOM 1503 O O . LEU A 1 186 ? -0.183 14.801 7.702 1.00 94.06 186 LEU A O 1
ATOM 1507 N N . LYS A 1 187 ? -0.002 15.072 5.478 1.00 93.06 187 LYS A N 1
ATOM 1508 C CA . LYS A 1 187 ? -0.615 16.393 5.379 1.00 93.06 187 LYS A CA 1
ATOM 1509 C C . LYS A 1 187 ? -1.918 16.283 4.588 1.00 93.06 187 LYS A C 1
ATOM 1511 O O . LYS A 1 187 ? -1.994 15.471 3.661 1.00 93.06 187 LYS A O 1
ATOM 1516 N N . PRO A 1 188 ? -2.941 17.078 4.940 1.00 89.12 188 PRO A N 1
ATOM 1517 C CA . PRO A 1 188 ? -4.188 17.048 4.199 1.00 89.12 188 PRO A CA 1
ATOM 1518 C C . PRO A 1 188 ? -3.924 17.643 2.815 1.00 89.12 188 PRO A C 1
ATOM 1520 O O . PRO A 1 188 ? -3.109 18.564 2.683 1.00 89.12 188 PRO A O 1
ATOM 1523 N N . ARG A 1 189 ? -4.587 17.129 1.777 1.00 82.44 189 ARG A N 1
ATOM 1524 C CA . ARG A 1 189 ? -4.430 17.682 0.426 1.00 82.44 189 ARG A CA 1
ATOM 1525 C C . ARG A 1 189 ? -5.141 19.022 0.307 1.00 82.44 189 ARG A C 1
ATOM 1527 O O . ARG A 1 189 ? -4.673 19.913 -0.398 1.00 82.44 189 ARG A O 1
ATOM 1534 N N . TYR A 1 190 ? -6.253 19.174 1.022 1.00 81.69 190 TYR A N 1
ATOM 1535 C CA . TYR A 1 190 ? -7.019 20.413 1.090 1.00 81.69 190 TYR A CA 1
ATOM 1536 C C . TYR A 1 190 ? -7.205 20.860 2.542 1.00 81.69 190 TYR A C 1
ATOM 1538 O O . TYR A 1 190 ? -7.368 20.035 3.434 1.00 81.69 190 TYR A O 1
ATOM 1546 N N . ALA A 1 191 ? -7.242 22.174 2.786 1.00 76.88 191 ALA A N 1
ATOM 1547 C CA . ALA A 1 191 ? -7.310 22.748 4.139 1.00 76.88 191 ALA A CA 1
ATOM 1548 C C . ALA A 1 191 ? -8.489 22.238 4.999 1.00 76.88 191 ALA A C 1
ATOM 1550 O O . ALA A 1 191 ? -8.399 22.249 6.223 1.00 76.88 191 ALA A O 1
ATOM 1551 N N . ASN A 1 192 ? -9.568 21.770 4.362 1.00 79.38 192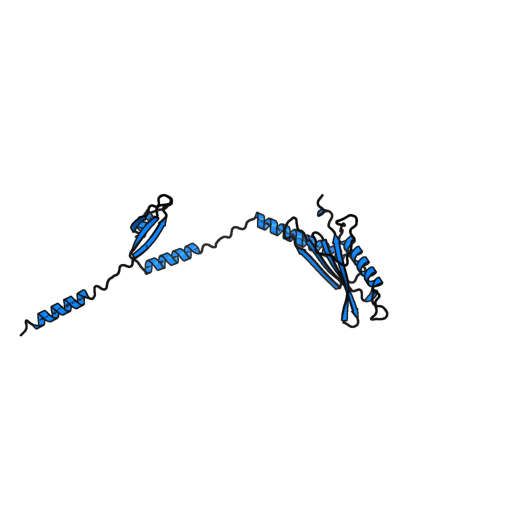 ASN A N 1
ATOM 1552 C CA . ASN A 1 192 ? -10.793 21.303 5.018 1.00 79.38 1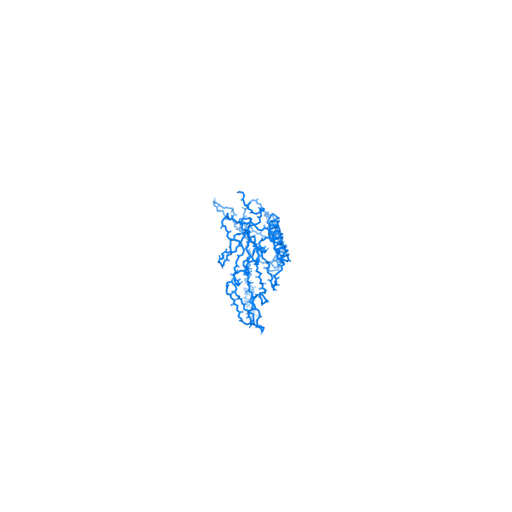92 ASN A CA 1
ATOM 1553 C C . ASN A 1 192 ? -11.016 19.787 4.875 1.00 79.38 192 ASN A C 1
ATOM 1555 O O . ASN A 1 192 ? -12.130 19.311 5.083 1.00 79.38 192 ASN A O 1
ATOM 1559 N N . GLU A 1 193 ? -10.008 19.033 4.441 1.00 77.75 193 GLU A N 1
ATOM 1560 C CA . GLU A 1 193 ? -10.155 17.600 4.204 1.00 77.75 193 GLU A CA 1
ATOM 1561 C C . GLU A 1 193 ? -10.123 16.815 5.520 1.00 77.75 193 GLU A C 1
ATOM 1563 O O . GLU A 1 193 ? -9.251 17.020 6.367 1.00 77.75 193 GLU A O 1
ATOM 1568 N N . GLU A 1 194 ? -11.087 15.908 5.700 1.00 81.25 194 GLU A N 1
ATOM 1569 C CA . GLU A 1 194 ? -11.047 14.968 6.818 1.00 81.25 194 GLU A CA 1
ATOM 1570 C C . GLU A 1 194 ? -9.890 13.983 6.622 1.00 81.25 194 GLU A C 1
ATOM 1572 O O . GLU A 1 194 ? -9.724 13.397 5.555 1.00 81.25 194 GLU A O 1
ATOM 1577 N N . THR A 1 195 ? -9.140 13.722 7.691 1.00 82.69 195 THR A N 1
ATOM 1578 C CA . THR A 1 195 ? -8.071 12.709 7.710 1.00 82.69 195 THR A CA 1
ATOM 1579 C C . THR A 1 195 ? -8.591 11.293 7.447 1.00 82.69 195 THR A C 1
ATOM 1581 O O . THR A 1 195 ? -7.818 10.415 7.063 1.00 82.69 195 THR A O 1
ATOM 1584 N N . PHE A 1 196 ? -9.889 11.057 7.671 1.00 89.62 196 PHE A N 1
ATOM 1585 C CA . PHE A 1 196 ? -10.547 9.768 7.513 1.00 89.62 196 PHE A CA 1
ATOM 1586 C C . PHE A 1 196 ? -11.930 9.905 6.879 1.00 89.62 196 PHE A C 1
ATOM 1588 O O . PHE A 1 196 ? -12.761 10.669 7.364 1.00 89.62 196 PHE A O 1
ATOM 1595 N N . THR A 1 197 ? -12.223 9.078 5.877 1.00 90.94 197 THR A N 1
ATOM 1596 C CA . THR A 1 197 ? -13.537 9.019 5.226 1.00 90.94 197 THR A CA 1
ATOM 1597 C C . THR A 1 197 ? -14.033 7.578 5.093 1.00 90.94 197 THR A C 1
ATOM 1599 O O . THR A 1 197 ? -13.268 6.641 4.872 1.00 90.94 197 THR A O 1
ATOM 1602 N N . TYR A 1 198 ? -15.347 7.368 5.203 1.00 87.81 198 TYR A N 1
ATOM 1603 C CA . TYR A 1 198 ? -15.965 6.055 4.941 1.00 87.81 198 TYR A CA 1
ATOM 1604 C C . TYR A 1 198 ? -16.027 5.720 3.447 1.00 87.81 198 TYR A C 1
ATOM 1606 O O . TYR A 1 198 ? -16.076 4.553 3.053 1.00 87.81 198 TYR A O 1
ATOM 1614 N N . HIS A 1 199 ? -16.009 6.757 2.612 1.00 82.31 199 HIS A N 1
ATOM 1615 C CA . HIS A 1 199 ? -16.082 6.663 1.167 1.00 82.31 199 HIS A CA 1
ATOM 1616 C C . HIS A 1 199 ? -14.890 7.410 0.584 1.00 82.31 199 HIS A C 1
ATOM 1618 O O . HIS A 1 199 ? -14.801 8.627 0.697 1.00 82.31 199 HIS A O 1
ATOM 1624 N N . GLY A 1 200 ? -13.980 6.668 -0.037 1.00 69.31 200 GLY A N 1
ATOM 1625 C CA . GLY A 1 200 ? -12.822 7.219 -0.720 1.00 69.31 200 GLY A CA 1
ATOM 1626 C C . GLY A 1 200 ? -12.617 6.492 -2.038 1.00 69.31 200 GLY A C 1
ATOM 1627 O O . GLY A 1 200 ? -12.648 5.261 -2.099 1.00 69.31 200 GLY A O 1
ATOM 1628 N N . THR A 1 201 ? -12.409 7.252 -3.105 1.00 65.25 201 THR A N 1
ATOM 1629 C CA . THR A 1 201 ? -11.884 6.728 -4.365 1.00 65.25 201 THR A CA 1
ATOM 1630 C C . THR A 1 201 ? -10.367 6.911 -4.350 1.00 65.25 201 THR A C 1
ATOM 1632 O O . THR A 1 201 ? -9.846 7.893 -3.823 1.00 65.25 201 THR A O 1
ATOM 1635 N N . GLY A 1 202 ? -9.629 5.908 -4.830 1.00 65.31 202 GLY A N 1
ATOM 1636 C CA . GLY A 1 202 ? -8.166 5.943 -4.855 1.00 65.31 202 GLY A CA 1
ATOM 1637 C C . GLY A 1 202 ? -7.667 7.056 -5.775 1.00 65.31 202 GLY A C 1
ATOM 1638 O O . GLY A 1 202 ? -7.631 6.862 -6.987 1.00 65.31 202 GLY A O 1
ATOM 1639 N N . GLY A 1 203 ? -7.324 8.209 -5.205 1.00 74.19 203 GLY A N 1
ATOM 1640 C CA . GLY A 1 203 ? -6.644 9.300 -5.898 1.00 74.19 203 GLY A CA 1
ATOM 1641 C C . GLY A 1 203 ? -5.123 9.155 -5.860 1.00 74.19 203 GLY A C 1
ATOM 1642 O O . GLY A 1 203 ? -4.592 8.166 -5.350 1.00 74.19 203 GLY A O 1
ATOM 1643 N N . ASN A 1 204 ? -4.431 10.173 -6.373 1.00 83.12 204 ASN A N 1
ATOM 1644 C CA . ASN A 1 204 ? -2.987 10.334 -6.181 1.00 83.12 204 ASN A CA 1
ATOM 1645 C C . ASN A 1 204 ? -2.658 10.413 -4.680 1.00 83.12 204 ASN A C 1
ATOM 1647 O O . ASN A 1 204 ? -3.570 10.592 -3.866 1.00 83.12 204 ASN A O 1
ATOM 1651 N N . GLY A 1 205 ? -1.382 10.308 -4.312 1.00 89.69 205 GLY A N 1
ATOM 1652 C CA . GLY A 1 205 ? -0.906 10.468 -2.934 1.00 89.69 205 GLY A CA 1
ATOM 1653 C C . GLY A 1 205 ? -0.956 9.194 -2.098 1.00 89.69 205 GLY A C 1
ATOM 1654 O O . GLY A 1 205 ? -0.893 8.082 -2.632 1.00 89.69 205 GLY A O 1
ATOM 1655 N N . VAL A 1 206 ? -1.059 9.368 -0.779 1.00 93.31 206 VAL A N 1
ATOM 1656 C CA . VAL A 1 206 ? -1.118 8.273 0.193 1.00 93.31 206 VAL A CA 1
ATOM 1657 C C . VAL A 1 206 ? -2.576 7.929 0.499 1.00 93.31 206 VAL A C 1
ATOM 1659 O O . VAL A 1 206 ? -3.339 8.760 0.990 1.00 93.31 206 VAL A O 1
ATOM 1662 N N . ASN A 1 207 ? -2.973 6.685 0.230 1.00 94.44 207 ASN A N 1
ATOM 1663 C CA . ASN A 1 207 ? -4.318 6.176 0.481 1.00 94.44 207 ASN A CA 1
ATOM 1664 C C . ASN A 1 207 ? -4.264 4.845 1.244 1.00 94.44 207 ASN A C 1
ATOM 1666 O O . ASN A 1 207 ? -3.900 3.803 0.697 1.00 94.44 207 ASN A O 1
ATOM 1670 N N . ILE A 1 208 ? -4.632 4.874 2.523 1.00 95.06 208 ILE A N 1
ATOM 1671 C CA . ILE A 1 208 ? -4.580 3.702 3.398 1.00 95.06 208 ILE A CA 1
ATOM 1672 C C . ILE A 1 208 ? -6.003 3.237 3.689 1.00 95.06 208 ILE A C 1
ATOM 1674 O O . ILE A 1 208 ? -6.790 3.943 4.318 1.00 95.06 208 ILE A O 1
ATOM 1678 N N . LYS A 1 209 ? -6.327 2.017 3.264 1.00 96.06 209 LYS A N 1
ATOM 1679 C CA . LYS A 1 209 ? -7.574 1.341 3.619 1.00 96.06 209 LYS A CA 1
ATOM 1680 C C . LYS A 1 209 ? -7.470 0.838 5.046 1.00 96.06 209 LYS A C 1
ATOM 1682 O O . LYS A 1 209 ? -6.558 0.081 5.368 1.00 96.06 209 LYS A O 1
ATOM 1687 N N . LEU A 1 210 ? -8.431 1.207 5.877 1.00 96.94 210 LEU A N 1
ATOM 1688 C CA . LEU A 1 210 ? -8.500 0.783 7.264 1.00 96.94 210 LEU A CA 1
ATOM 1689 C C . LEU A 1 210 ? -9.764 -0.040 7.488 1.00 96.94 210 LEU A C 1
ATOM 1691 O O . LEU A 1 210 ? -10.865 0.408 7.176 1.00 96.94 210 LEU A O 1
ATOM 1695 N N . SER A 1 211 ? -9.607 -1.237 8.044 1.00 98.00 211 SER A N 1
ATOM 1696 C CA . SER A 1 211 ? -10.711 -2.103 8.452 1.00 98.00 211 SER A CA 1
ATOM 1697 C C . SER A 1 211 ? -10.591 -2.454 9.928 1.00 98.00 211 SER A C 1
ATOM 1699 O O . SER A 1 211 ? -9.518 -2.826 10.396 1.00 98.00 211 SER A O 1
ATOM 1701 N N . VAL A 1 212 ? -11.708 -2.398 10.649 1.00 98.12 212 VAL A N 1
ATOM 1702 C CA . VAL A 1 212 ? -11.798 -2.878 12.033 1.00 98.12 212 VAL A CA 1
ATOM 1703 C C . VAL A 1 212 ? -12.574 -4.182 12.046 1.00 98.12 212 VAL A C 1
ATOM 1705 O O . VAL A 1 212 ? -13.709 -4.246 11.561 1.00 98.12 212 VAL A O 1
ATOM 1708 N N . VAL A 1 213 ? -11.963 -5.222 12.599 1.00 98.25 213 VAL A N 1
ATOM 1709 C CA . VAL A 1 213 ? -12.564 -6.544 12.758 1.00 98.25 213 VAL A CA 1
ATOM 1710 C C . VAL A 1 213 ? -12.712 -6.894 14.230 1.00 98.25 213 VAL A C 1
ATOM 1712 O O . VAL A 1 213 ? -11.985 -6.393 15.081 1.00 98.25 213 VAL A O 1
ATOM 1715 N N . VAL A 1 214 ? -13.660 -7.774 14.519 1.00 97.50 214 VAL A N 1
ATOM 1716 C CA . VAL A 1 214 ? -13.780 -8.447 15.812 1.00 97.50 214 VAL A CA 1
ATOM 1717 C C . VAL A 1 214 ? -13.841 -9.948 15.588 1.00 97.50 214 VAL A C 1
ATOM 1719 O O . VAL A 1 214 ? -14.400 -10.406 14.590 1.00 97.50 214 VAL A O 1
ATOM 1722 N N . ASN A 1 215 ? -13.286 -10.711 16.517 1.00 96.12 215 ASN A N 1
ATOM 1723 C CA . ASN A 1 215 ? -13.325 -12.158 16.566 1.00 96.12 215 ASN A CA 1
ATOM 1724 C C . ASN A 1 215 ? -14.145 -12.585 17.785 1.00 96.12 215 ASN A C 1
ATOM 1726 O O . ASN A 1 215 ? -13.767 -12.333 18.928 1.00 96.12 215 ASN A O 1
ATOM 1730 N N . PHE A 1 216 ? -15.266 -13.258 17.542 1.00 95.62 216 PHE A N 1
ATOM 1731 C CA . PHE A 1 216 ? -16.061 -13.871 18.597 1.00 95.62 216 PHE A CA 1
ATOM 1732 C C . PHE A 1 216 ? -16.191 -15.367 18.329 1.00 95.62 216 PHE A C 1
ATOM 1734 O O . PHE A 1 216 ? -16.788 -15.779 17.335 1.00 95.62 216 PHE A O 1
ATOM 1741 N N . LYS A 1 217 ? -15.633 -16.187 19.230 1.00 94.75 217 LYS A N 1
ATOM 1742 C CA . LYS A 1 217 ? -15.647 -17.659 19.136 1.00 94.75 217 LYS A CA 1
ATOM 1743 C C . LYS A 1 217 ? -15.129 -18.191 17.787 1.00 94.75 217 LYS A C 1
ATOM 1745 O O . LYS A 1 217 ? -15.687 -19.135 17.237 1.00 94.75 217 LYS A O 1
ATOM 1750 N N . GLY A 1 218 ? -14.078 -17.573 17.248 1.00 94.94 218 GLY A N 1
ATOM 1751 C CA . GLY A 1 218 ? -13.457 -17.971 15.981 1.00 94.94 218 GLY A CA 1
ATOM 1752 C C . GLY A 1 218 ? -14.113 -17.373 14.734 1.00 94.94 218 GLY A C 1
ATOM 1753 O O . GLY A 1 218 ? -13.587 -17.548 13.639 1.00 94.94 218 GLY A O 1
ATOM 1754 N N . VAL A 1 219 ? -15.225 -16.644 14.872 1.00 95.50 219 VAL A N 1
ATOM 1755 C CA . VAL A 1 219 ? -15.877 -15.955 13.753 1.00 95.50 219 VAL A CA 1
ATOM 1756 C C . VAL A 1 219 ? -15.381 -14.516 13.683 1.00 95.50 219 VAL A C 1
ATOM 1758 O O . VAL A 1 219 ? -15.622 -13.726 14.597 1.00 95.50 219 VAL A O 1
ATOM 1761 N N . VAL A 1 220 ? -14.719 -14.169 12.577 1.00 96.62 220 VAL A N 1
ATOM 1762 C CA . VAL A 1 220 ? -14.236 -12.810 12.306 1.00 96.62 220 VAL A CA 1
ATOM 1763 C C . VAL A 1 220 ? -15.305 -12.014 11.560 1.00 96.62 220 VAL A C 1
ATOM 1765 O O . VAL A 1 220 ? -15.779 -12.432 10.504 1.00 96.62 220 VAL A O 1
ATOM 1768 N N . LYS A 1 221 ? -15.670 -10.844 12.087 1.00 96.94 221 LYS A N 1
ATOM 1769 C CA . LYS A 1 221 ? -16.616 -9.911 11.465 1.00 96.94 221 LYS A CA 1
ATOM 1770 C C . LYS A 1 221 ? -15.978 -8.538 11.308 1.00 96.94 221 LYS A C 1
ATOM 1772 O O . LYS A 1 221 ? -15.499 -7.965 12.281 1.00 96.94 221 LYS A O 1
ATOM 1777 N N . THR A 1 222 ? -16.030 -7.973 10.104 1.00 97.94 222 THR A N 1
ATOM 1778 C CA . THR A 1 222 ? -15.677 -6.564 9.885 1.00 97.94 222 THR A CA 1
ATOM 1779 C C . THR A 1 222 ? -16.804 -5.663 10.378 1.00 97.94 222 THR A C 1
ATOM 1781 O O . THR A 1 222 ? -17.949 -5.819 9.955 1.00 97.94 222 THR A O 1
ATOM 1784 N N . LEU A 1 223 ? -16.483 -4.726 11.270 1.00 97.06 223 LEU A N 1
ATOM 1785 C CA . LEU A 1 223 ? -17.447 -3.784 11.839 1.00 97.06 223 LEU A CA 1
ATOM 1786 C C . LEU A 1 223 ? -17.429 -2.422 11.144 1.00 97.06 223 LEU A C 1
ATOM 1788 O O . LEU A 1 223 ? -18.476 -1.790 11.039 1.00 97.06 223 LEU A O 1
ATOM 1792 N N . ALA A 1 224 ? -16.266 -1.982 10.661 1.00 97.12 224 ALA A N 1
ATOM 1793 C CA . ALA A 1 224 ? -16.115 -0.728 9.932 1.00 97.12 224 ALA A CA 1
ATOM 1794 C C . ALA A 1 224 ? -14.994 -0.812 8.896 1.00 97.12 224 ALA A C 1
ATOM 1796 O O . ALA A 1 224 ? -14.048 -1.592 9.045 1.00 97.12 224 ALA A O 1
ATOM 1797 N N . LYS A 1 225 ? -15.124 0.009 7.853 1.00 96.81 225 LYS A N 1
ATOM 1798 C CA . LYS A 1 225 ? -14.123 0.225 6.809 1.00 96.81 225 LYS A CA 1
ATOM 1799 C C . LYS A 1 225 ? -14.064 1.706 6.474 1.00 96.81 225 LYS A C 1
ATOM 1801 O O . LYS A 1 225 ? -15.105 2.354 6.454 1.00 96.81 225 LYS A O 1
ATOM 1806 N N . GLY A 1 226 ? -12.886 2.207 6.153 1.00 95.19 226 GLY A N 1
ATOM 1807 C CA . GLY A 1 226 ? -12.727 3.537 5.590 1.00 95.19 226 GLY A CA 1
ATOM 1808 C C . GLY A 1 226 ? -11.328 3.751 5.044 1.00 95.19 226 GLY A C 1
ATOM 1809 O O . GLY A 1 226 ? -10.570 2.799 4.841 1.00 95.19 226 GLY A O 1
ATOM 1810 N N . PHE A 1 227 ? -11.012 5.007 4.787 1.00 95.12 227 PHE A N 1
ATOM 1811 C CA . PHE A 1 227 ? -9.820 5.432 4.083 1.00 95.12 227 PHE A CA 1
ATOM 1812 C C . PHE A 1 227 ? -9.162 6.569 4.841 1.00 95.12 227 PHE A C 1
ATOM 1814 O O . PHE A 1 227 ? -9.836 7.500 5.269 1.00 95.12 227 PHE A O 1
ATOM 1821 N N . ILE A 1 228 ? -7.847 6.488 4.970 1.00 94.62 228 ILE A N 1
ATOM 1822 C CA . ILE A 1 228 ? -6.990 7.592 5.381 1.00 94.62 228 ILE A CA 1
ATOM 1823 C C . ILE A 1 228 ? -6.390 8.162 4.102 1.00 94.62 228 ILE A C 1
ATOM 1825 O O . ILE A 1 228 ? -5.833 7.404 3.301 1.00 94.62 228 ILE A O 1
ATOM 1829 N N . GLN A 1 229 ? -6.521 9.468 3.900 1.00 93.00 229 GLN A N 1
ATOM 1830 C CA . GLN A 1 229 ? -6.020 10.154 2.712 1.00 93.00 229 GLN A CA 1
ATOM 1831 C C . GLN A 1 229 ? -5.115 11.307 3.124 1.00 93.00 229 GLN A C 1
ATOM 1833 O O . GLN A 1 229 ? -5.410 12.024 4.076 1.00 93.00 229 GLN A O 1
ATOM 1838 N N . GLY A 1 230 ? -4.005 11.465 2.413 1.00 92.50 230 GLY A N 1
ATOM 1839 C CA . GLY A 1 230 ? -3.093 12.579 2.609 1.00 92.50 230 GLY A CA 1
ATOM 1840 C C . GLY A 1 230 ? -1.904 12.509 1.666 1.00 92.50 230 GLY A C 1
ATOM 1841 O O . GLY A 1 230 ? -1.766 11.578 0.872 1.00 92.50 230 GLY A O 1
ATOM 1842 N N . ASP A 1 231 ? -1.036 13.501 1.778 1.00 92.50 231 ASP A N 1
ATOM 1843 C CA . ASP A 1 231 ? 0.203 13.606 1.020 1.00 92.50 231 ASP A CA 1
ATOM 1844 C C . ASP A 1 231 ? 1.383 13.740 1.985 1.00 92.50 231 ASP A C 1
ATOM 1846 O O . ASP A 1 231 ? 1.239 14.249 3.098 1.00 92.50 231 ASP A O 1
ATOM 1850 N N . TRP A 1 232 ? 2.565 13.294 1.564 1.00 91.62 232 TRP A N 1
ATOM 1851 C CA . TRP A 1 232 ? 3.791 13.690 2.252 1.00 91.62 232 TRP A CA 1
ATOM 1852 C C . TRP A 1 232 ? 4.164 15.110 1.842 1.00 91.62 232 TRP A C 1
ATOM 1854 O O . TRP A 1 232 ? 3.921 15.513 0.702 1.00 91.62 232 TRP A O 1
ATOM 1864 N N . GLU A 1 233 ? 4.771 15.860 2.755 1.00 87.88 233 GLU A N 1
ATOM 1865 C CA . GLU A 1 233 ? 5.126 17.266 2.542 1.00 87.88 233 GLU A CA 1
ATOM 1866 C C . GLU A 1 233 ? 5.970 17.462 1.274 1.00 87.88 233 GLU A C 1
ATOM 1868 O O . GLU A 1 233 ? 5.662 18.320 0.454 1.00 87.88 233 GLU A O 1
ATOM 1873 N N . GLU A 1 234 ? 6.941 16.581 1.020 1.00 83.81 234 GLU A N 1
ATOM 1874 C CA . GLU A 1 234 ? 7.790 16.642 -0.175 1.00 83.81 234 GLU A CA 1
ATOM 1875 C C . GLU A 1 234 ? 7.073 16.302 -1.494 1.00 83.81 234 GLU A C 1
ATOM 1877 O O . GLU A 1 234 ? 7.635 16.482 -2.575 1.00 83.81 234 GLU A O 1
ATOM 1882 N N . THR A 1 235 ? 5.854 15.764 -1.423 1.00 80.50 235 THR A N 1
ATOM 1883 C CA . THR A 1 235 ? 5.052 15.402 -2.602 1.00 80.50 235 THR A CA 1
ATOM 1884 C C . THR A 1 235 ? 4.007 16.450 -2.968 1.00 80.50 235 THR A C 1
ATOM 1886 O O . THR A 1 235 ? 3.416 16.357 -4.047 1.00 80.50 235 THR A O 1
ATOM 1889 N N . GLN A 1 236 ? 3.793 17.460 -2.119 1.00 72.06 236 GLN A N 1
ATOM 1890 C CA . GLN A 1 236 ? 2.897 18.565 -2.437 1.00 72.06 236 GLN A CA 1
ATOM 1891 C C . GLN A 1 236 ? 3.548 19.437 -3.518 1.00 72.06 236 GLN A C 1
ATOM 1893 O O . GLN A 1 236 ? 4.649 19.957 -3.343 1.00 72.06 236 GLN A O 1
ATOM 1898 N N . LYS A 1 237 ? 2.887 19.553 -4.678 1.00 61.62 237 LYS A N 1
ATOM 1899 C CA . LYS A 1 237 ? 3.311 20.507 -5.709 1.00 61.62 237 LYS A CA 1
ATOM 1900 C C . LYS A 1 237 ? 3.128 21.926 -5.143 1.00 61.62 237 LYS A C 1
ATOM 1902 O O . LYS A 1 237 ? 2.070 22.16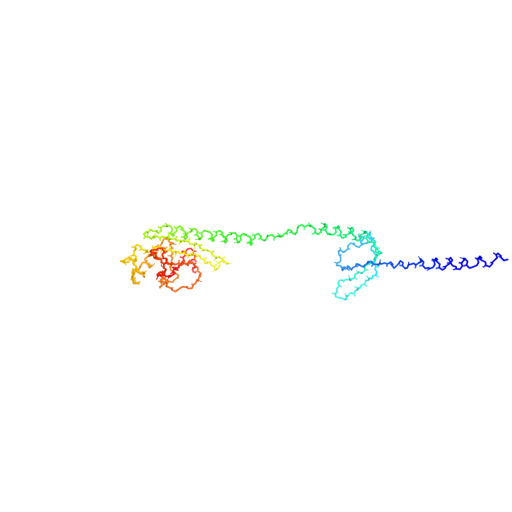4 -4.559 1.00 61.62 237 LYS A O 1
ATOM 1907 N N . PRO A 1 238 ? 4.119 22.823 -5.290 1.00 52.50 238 PRO A N 1
ATOM 1908 C CA . PRO A 1 238 ? 3.928 24.237 -4.981 1.00 52.50 238 PRO A CA 1
ATOM 1909 C C . PRO A 1 238 ? 2.835 24.863 -5.855 1.00 52.50 238 PRO A C 1
ATOM 1911 O O . PRO A 1 238 ? 2.602 24.353 -6.980 1.00 52.50 238 PRO A O 1
#

Organism: NCBI:txid2283094